Protein AF-A0A1Y4WLN8-F1 (afdb_monomer_lite)

pLDDT: mean 72.56, std 15.83, range [35.69, 93.12]

Structure (mmCIF, N/CA/C/O backbone):
data_AF-A0A1Y4WLN8-F1
#
_entry.id   AF-A0A1Y4WLN8-F1
#
loop_
_atom_site.group_PDB
_atom_site.id
_atom_site.type_symbol
_atom_site.label_atom_id
_atom_site.label_alt_id
_atom_site.label_comp_id
_atom_site.label_asym_id
_atom_site.label_entity_id
_atom_site.label_seq_id
_atom_site.pdbx_PDB_ins_code
_atom_site.Cartn_x
_atom_site.Cartn_y
_atom_site.Cartn_z
_atom_site.occupancy
_atom_site.B_iso_or_equiv
_atom_site.auth_seq_id
_atom_site.auth_comp_id
_atom_site.auth_asym_id
_atom_site.auth_atom_id
_atom_site.pdbx_PDB_model_num
ATOM 1 N N . MET A 1 1 ? -37.883 -14.737 -9.057 1.00 48.75 1 MET A N 1
ATOM 2 C CA . MET A 1 1 ? -37.300 -13.877 -7.999 1.00 48.75 1 MET A CA 1
ATOM 3 C C . MET A 1 1 ? -35.779 -14.010 -8.075 1.00 48.75 1 MET A C 1
ATOM 5 O O . MET A 1 1 ? -35.282 -15.116 -7.939 1.00 48.75 1 MET A O 1
ATOM 9 N N . ARG A 1 2 ? -35.049 -12.950 -8.459 1.00 44.12 2 ARG A N 1
ATOM 10 C CA . ARG A 1 2 ? -33.632 -13.047 -8.872 1.00 44.12 2 ARG A CA 1
ATOM 11 C C . ARG A 1 2 ? -32.712 -13.278 -7.657 1.00 44.12 2 ARG A C 1
ATOM 13 O O . ARG A 1 2 ? -32.625 -12.411 -6.787 1.00 44.12 2 ARG A O 1
ATOM 20 N N . LEU A 1 3 ? -32.007 -14.412 -7.653 1.00 38.19 3 LEU A N 1
ATOM 21 C CA . LEU A 1 3 ? -31.017 -14.880 -6.665 1.00 38.19 3 LEU A CA 1
ATOM 22 C C . LEU A 1 3 ? -30.055 -13.792 -6.108 1.00 38.19 3 LEU A C 1
ATOM 24 O O . LEU A 1 3 ? -29.806 -13.796 -4.903 1.00 38.19 3 LEU A O 1
ATOM 28 N N . PRO A 1 4 ? -29.594 -12.789 -6.891 1.00 46.38 4 PRO A N 1
ATOM 29 C CA . PRO A 1 4 ? -28.713 -11.730 -6.386 1.00 46.38 4 PRO A CA 1
ATOM 30 C C . PRO A 1 4 ? -29.350 -10.823 -5.321 1.00 46.38 4 PRO A C 1
ATOM 32 O O . PRO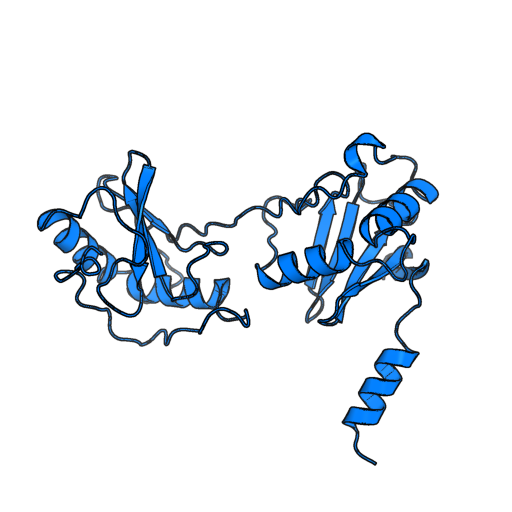 A 1 4 ? -28.674 -10.405 -4.386 1.00 46.38 4 PRO A O 1
ATOM 35 N N . LYS A 1 5 ? -30.663 -10.548 -5.405 1.00 40.97 5 LYS A N 1
ATOM 36 C CA . LYS A 1 5 ? -31.365 -9.710 -4.411 1.00 40.97 5 LYS A CA 1
ATOM 37 C C . LYS A 1 5 ? -31.566 -10.436 -3.077 1.00 40.97 5 LYS A C 1
ATOM 39 O O . LYS A 1 5 ? -31.617 -9.791 -2.034 1.00 40.97 5 LYS A O 1
ATOM 44 N N . LEU A 1 6 ? -31.666 -11.767 -3.109 1.00 35.69 6 LEU A N 1
ATOM 45 C CA . LEU A 1 6 ? -31.777 -12.598 -1.911 1.00 35.69 6 LEU A CA 1
ATOM 46 C C . LEU A 1 6 ? -30.425 -12.696 -1.190 1.00 35.69 6 LEU A C 1
ATOM 48 O O . LEU A 1 6 ? -30.382 -12.539 0.023 1.00 35.69 6 LEU A O 1
ATOM 52 N N . ILE A 1 7 ? -29.324 -12.850 -1.935 1.00 45.62 7 ILE A N 1
ATOM 53 C CA . ILE A 1 7 ? -27.958 -12.860 -1.383 1.00 45.62 7 ILE A CA 1
ATOM 54 C C . ILE A 1 7 ? -27.587 -11.492 -0.794 1.00 45.62 7 ILE A C 1
ATOM 56 O O . ILE A 1 7 ? -27.011 -11.440 0.287 1.00 45.62 7 ILE A O 1
ATOM 60 N N . ALA A 1 8 ? -27.955 -10.383 -1.445 1.00 45.41 8 ALA A N 1
ATOM 61 C CA . ALA A 1 8 ? -27.735 -9.039 -0.903 1.00 45.41 8 ALA A CA 1
ATOM 62 C C . ALA A 1 8 ? -28.509 -8.807 0.411 1.00 45.41 8 ALA A C 1
ATOM 64 O O . ALA A 1 8 ? -27.921 -8.378 1.400 1.00 45.41 8 ALA A O 1
ATOM 65 N N . ARG A 1 9 ? -29.794 -9.192 0.460 1.00 40.25 9 ARG A N 1
ATOM 66 C CA . ARG A 1 9 ? -30.617 -9.113 1.682 1.00 40.25 9 ARG A CA 1
ATOM 67 C C . ARG A 1 9 ? -30.146 -10.051 2.792 1.00 40.25 9 ARG A C 1
ATOM 69 O O . ARG A 1 9 ? -30.252 -9.705 3.963 1.00 40.25 9 ARG A O 1
ATOM 76 N N . LEU A 1 10 ? -29.641 -11.235 2.448 1.00 38.59 10 LEU A N 1
ATOM 77 C CA . LEU A 1 10 ? -29.044 -12.155 3.416 1.00 38.59 10 LEU A CA 1
ATOM 78 C C . LEU A 1 10 ? -27.710 -11.614 3.938 1.00 38.59 10 LEU A C 1
ATOM 80 O O . LEU A 1 10 ? -27.470 -11.712 5.129 1.00 38.59 10 LEU A O 1
ATOM 84 N N . ARG A 1 11 ? -26.887 -10.966 3.104 1.00 42.78 11 ARG A N 1
ATOM 85 C CA . ARG A 1 11 ? -25.669 -10.268 3.553 1.00 42.78 11 ARG A CA 1
ATOM 86 C C . ARG A 1 11 ? -25.977 -9.095 4.483 1.00 42.78 11 ARG A C 1
ATOM 88 O O . ARG A 1 11 ? -25.243 -8.906 5.438 1.00 42.78 11 ARG A O 1
ATOM 95 N N . GLU A 1 12 ? -27.053 -8.348 4.255 1.00 43.91 12 GLU A N 1
ATOM 96 C CA . GLU A 1 12 ? -27.523 -7.322 5.201 1.00 43.91 12 GLU A CA 1
ATOM 97 C C . GLU A 1 12 ? -28.024 -7.923 6.521 1.00 43.91 12 GLU A C 1
ATOM 99 O O . GLU A 1 12 ? -27.698 -7.407 7.583 1.00 43.91 12 GLU A O 1
ATOM 104 N N . LYS A 1 13 ? -28.774 -9.032 6.473 1.00 39.12 13 LYS A N 1
ATOM 105 C CA . LYS A 1 13 ? -29.319 -9.695 7.672 1.00 39.12 13 LYS A CA 1
ATOM 106 C C . LYS A 1 13 ? -28.303 -10.528 8.462 1.00 39.12 13 LYS A C 1
ATOM 108 O O . LYS A 1 13 ? -28.534 -10.782 9.637 1.00 39.12 13 LYS A O 1
ATOM 113 N N . LEU A 1 14 ? -27.227 -10.981 7.820 1.00 40.78 14 LEU A N 1
ATOM 114 C CA . LEU A 1 14 ? -26.177 -11.821 8.411 1.00 40.78 14 LEU A CA 1
ATOM 115 C C . LEU A 1 14 ? -24.902 -11.038 8.743 1.00 40.78 14 LEU A C 1
ATOM 117 O O . LEU A 1 14 ? -23.945 -11.639 9.225 1.00 40.78 14 LEU A O 1
ATOM 121 N N . ARG A 1 15 ? -24.854 -9.721 8.493 1.00 44.34 15 ARG A N 1
ATOM 122 C CA . ARG A 1 15 ? -23.780 -8.874 9.022 1.00 44.34 15 ARG A CA 1
ATOM 123 C C . ARG A 1 15 ? -23.929 -8.850 10.544 1.00 44.34 15 ARG A C 1
ATOM 125 O O . ARG A 1 15 ? -24.946 -8.350 11.024 1.00 44.34 15 ARG A O 1
ATOM 132 N N . PRO A 1 16 ? -22.955 -9.366 11.313 1.00 50.03 16 PRO A N 1
ATOM 133 C CA . PRO A 1 16 ? -22.956 -9.142 12.743 1.00 50.03 16 PRO A CA 1
ATOM 134 C C . PRO A 1 16 ? -22.967 -7.630 12.975 1.00 50.03 16 PRO A C 1
ATOM 136 O O . PRO A 1 16 ? -22.296 -6.873 12.265 1.00 50.03 16 PRO A O 1
ATOM 139 N N . VAL A 1 17 ? -23.782 -7.188 13.927 1.00 55.12 17 VAL A N 1
ATOM 140 C CA . VAL A 1 17 ? -23.836 -5.784 14.336 1.00 55.12 17 VAL A CA 1
ATOM 141 C C . VAL A 1 17 ? -22.471 -5.429 14.922 1.00 55.12 17 VAL A C 1
ATOM 143 O O . VAL A 1 17 ? -21.884 -6.256 15.622 1.00 55.12 17 VAL A O 1
ATOM 146 N N . THR A 1 18 ? -21.941 -4.237 14.655 1.00 60.75 18 THR A N 1
ATOM 147 C CA . THR A 1 18 ? -20.734 -3.764 15.348 1.00 60.75 18 THR A CA 1
ATOM 148 C C . THR A 1 18 ? -20.869 -3.976 16.859 1.00 60.75 18 THR 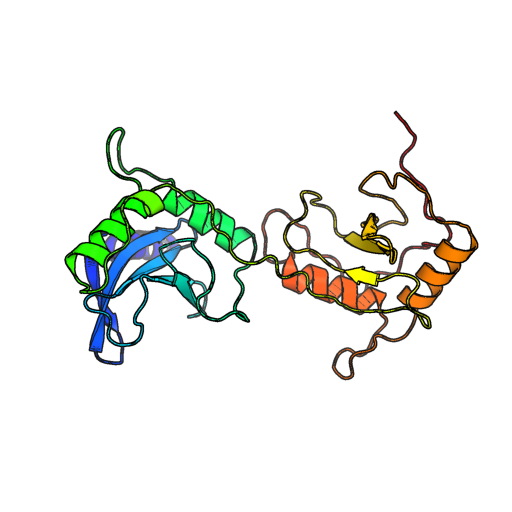A C 1
ATOM 150 O O . THR A 1 18 ? -21.895 -3.634 17.444 1.00 60.75 18 THR A O 1
ATOM 153 N N . GLY A 1 19 ? -19.840 -4.552 17.475 1.00 61.50 19 GLY A N 1
ATOM 154 C CA . GLY A 1 19 ? -19.828 -4.987 18.871 1.00 61.50 19 GLY A CA 1
ATOM 155 C C . GLY A 1 19 ? -20.207 -6.457 19.073 1.00 61.50 19 GLY A C 1
ATOM 156 O O . GLY A 1 19 ? -20.089 -6.963 20.187 1.00 61.50 19 GLY A O 1
ATOM 157 N N . SER A 1 20 ? -20.621 -7.175 18.022 1.00 77.25 20 SER A N 1
ATOM 158 C CA . SER A 1 20 ? -20.868 -8.619 18.105 1.00 77.25 20 SER A CA 1
ATOM 159 C C . SER A 1 20 ? -19.571 -9.370 18.392 1.00 77.25 20 SER A C 1
ATOM 161 O O . SER A 1 20 ? -18.545 -9.121 17.751 1.00 77.25 20 SER A O 1
ATOM 163 N N . ARG A 1 21 ? -19.639 -10.329 19.321 1.00 81.12 21 ARG A N 1
ATOM 164 C CA . ARG A 1 21 ? -18.555 -11.286 19.553 1.00 81.12 21 ARG A CA 1
ATOM 165 C C . ARG A 1 21 ? -18.536 -12.349 18.459 1.00 81.12 21 ARG A C 1
ATOM 167 O O . ARG A 1 21 ? -19.573 -12.908 18.110 1.00 81.12 21 ARG A O 1
ATOM 174 N N . ILE A 1 22 ? -17.345 -12.634 17.953 1.00 82.75 22 ILE A N 1
ATOM 175 C CA . ILE A 1 22 ? -17.040 -13.679 16.980 1.00 82.75 22 ILE A CA 1
ATOM 176 C C . ILE A 1 22 ? -16.015 -14.603 17.628 1.00 82.75 22 ILE A C 1
ATOM 178 O O . ILE A 1 22 ? -14.992 -14.134 18.115 1.00 82.75 22 ILE A O 1
ATOM 182 N N . THR A 1 23 ? -16.269 -15.905 17.632 1.00 79.56 23 THR A N 1
ATOM 183 C CA . THR A 1 23 ? -15.315 -16.893 18.150 1.00 79.56 23 THR A CA 1
ATOM 184 C C . THR A 1 23 ? -14.529 -17.496 16.990 1.00 79.56 23 THR A C 1
ATOM 186 O O . THR A 1 23 ? -15.118 -17.949 16.008 1.00 79.56 23 THR A O 1
ATOM 189 N N . GLY A 1 24 ? -13.203 -17.444 17.087 1.00 72.69 24 GLY A N 1
ATOM 190 C CA . GLY A 1 24 ? -12.269 -18.062 16.158 1.00 72.69 24 GLY A CA 1
ATOM 191 C C . GLY A 1 24 ? -12.175 -19.583 16.329 1.00 72.69 24 GLY A C 1
ATOM 192 O O . GLY A 1 24 ? -12.699 -20.134 17.301 1.00 72.69 24 GLY A O 1
ATOM 193 N N . PRO A 1 25 ? -11.517 -20.280 15.387 1.00 68.38 25 PRO A N 1
ATOM 194 C CA . PRO A 1 25 ? -11.382 -21.743 15.395 1.00 68.38 25 PRO A CA 1
ATOM 195 C C . PRO A 1 25 ? -10.625 -22.299 16.612 1.00 68.38 25 PRO A C 1
ATOM 197 O O . PRO A 1 25 ? -10.850 -23.429 17.031 1.00 68.38 25 PRO A O 1
ATOM 200 N N . ASP A 1 26 ? -9.739 -21.490 17.175 1.00 71.75 26 ASP A N 1
ATOM 201 C CA . ASP A 1 26 ? -8.911 -21.720 18.360 1.00 71.75 26 ASP A CA 1
ATOM 202 C C . ASP A 1 26 ? -9.608 -21.327 19.678 1.00 71.75 26 ASP A C 1
ATOM 204 O O . ASP A 1 26 ? -9.023 -21.410 20.759 1.00 71.75 26 ASP A O 1
ATOM 208 N N . GLY A 1 27 ? -10.869 -20.889 19.610 1.00 77.12 27 GLY A N 1
ATOM 209 C CA . GLY A 1 27 ? -11.609 -20.367 20.756 1.00 77.12 27 GLY A CA 1
ATOM 210 C C . GLY A 1 27 ? -11.258 -18.918 21.115 1.00 77.12 27 GLY A C 1
ATOM 211 O O . GLY A 1 27 ? -11.813 -18.391 22.086 1.00 77.12 27 GLY A O 1
ATOM 212 N N . GLN A 1 28 ? -10.395 -18.250 20.338 1.00 83.75 28 GLN A N 1
ATOM 213 C CA . GLN A 1 28 ? -10.092 -16.832 20.508 1.00 83.75 28 GLN A CA 1
ATOM 214 C C . GLN A 1 28 ? -11.349 -16.000 20.245 1.00 83.75 28 GLN A C 1
ATOM 216 O O . GLN A 1 28 ? -12.080 -16.213 19.278 1.00 83.75 28 GLN A O 1
ATOM 221 N N . SER A 1 29 ? -11.648 -15.055 21.132 1.00 87.56 29 SER A N 1
ATOM 222 C CA . SER A 1 29 ? -12.818 -14.186 20.989 1.00 87.56 29 SER A CA 1
ATOM 223 C C . SER A 1 29 ? -12.414 -12.861 20.356 1.00 87.56 29 SER A C 1
ATOM 225 O O . SER A 1 29 ? -11.478 -12.200 20.799 1.00 87.56 29 SER A O 1
ATOM 227 N N . PHE A 1 30 ? -13.155 -12.464 19.331 1.00 90.12 30 PHE A N 1
ATOM 228 C CA . PHE A 1 30 ? -12.992 -11.223 18.592 1.00 90.12 30 PHE A CA 1
ATOM 229 C C . PHE A 1 30 ? -14.254 -10.376 18.722 1.00 90.12 30 PHE A C 1
ATOM 231 O O . PHE A 1 30 ? -15.367 -10.894 18.791 1.00 90.12 30 PHE A O 1
ATOM 238 N N . LEU A 1 31 ? -14.097 -9.063 18.709 1.00 90.69 31 LEU A N 1
ATOM 239 C CA . LEU A 1 31 ? -15.165 -8.089 18.584 1.00 90.69 31 LEU A CA 1
ATOM 240 C C . LEU A 1 31 ? -15.135 -7.527 17.177 1.00 90.69 31 LEU A C 1
ATOM 242 O O . LEU A 1 31 ? -14.111 -7.021 16.720 1.00 90.69 31 LEU A O 1
ATOM 246 N N . LEU A 1 32 ? -16.270 -7.595 16.493 1.00 91.25 32 LEU A N 1
ATOM 247 C CA . LEU A 1 32 ? -16.416 -6.947 15.203 1.00 91.25 32 LEU A CA 1
ATOM 248 C C . LEU A 1 32 ? -16.571 -5.439 15.389 1.00 91.25 32 LEU A C 1
ATOM 250 O O . LEU A 1 32 ? -17.599 -4.983 15.886 1.00 91.25 32 LEU A O 1
ATOM 254 N N . VAL A 1 33 ? -15.600 -4.664 14.915 1.00 89.69 33 VAL A N 1
ATOM 255 C CA . VAL A 1 33 ? -15.716 -3.202 14.812 1.00 89.69 33 VAL A CA 1
ATOM 256 C C . VAL A 1 33 ? -16.636 -2.844 13.649 1.00 89.69 33 VAL A C 1
ATOM 258 O O . VAL A 1 33 ? -17.491 -1.970 13.752 1.00 89.69 33 VAL A O 1
ATOM 261 N N . GLY A 1 34 ? -16.533 -3.559 12.533 1.00 90.38 34 GLY A N 1
ATOM 262 C CA . GLY A 1 34 ? -17.466 -3.376 11.435 1.00 90.38 34 GLY A CA 1
ATOM 263 C C . GLY A 1 34 ? -16.998 -3.992 10.134 1.00 90.38 34 GLY A C 1
ATOM 264 O O . GLY A 1 34 ? -16.039 -4.763 10.083 1.00 90.38 34 GLY A O 1
ATOM 265 N N . TRP A 1 35 ? -17.726 -3.630 9.085 1.00 89.62 35 TRP A N 1
ATOM 266 C CA . TRP A 1 35 ? -17.457 -4.059 7.726 1.00 89.62 35 TRP A CA 1
ATOM 267 C C . TRP A 1 35 ? -17.104 -2.858 6.876 1.00 89.62 35 TRP A C 1
ATOM 269 O O . TRP A 1 35 ? -17.807 -1.849 6.896 1.00 89.62 35 TRP A O 1
ATOM 279 N N . THR A 1 36 ? -16.059 -3.006 6.086 1.00 88.12 36 THR A N 1
ATOM 280 C CA . THR A 1 36 ? -15.720 -2.055 5.042 1.00 88.12 36 THR A CA 1
ATOM 281 C C . THR A 1 36 ? -16.693 -2.197 3.863 1.00 88.12 36 THR A C 1
ATOM 283 O O . THR A 1 36 ? -17.361 -3.226 3.692 1.00 88.12 36 THR A O 1
ATOM 286 N N . ASP A 1 37 ? -16.776 -1.186 2.997 1.00 80.75 37 ASP A N 1
ATOM 287 C CA . ASP A 1 37 ? -17.724 -1.216 1.874 1.00 80.75 37 ASP A CA 1
ATOM 288 C C . ASP A 1 37 ? -17.432 -2.330 0.856 1.00 80.75 37 ASP A C 1
ATOM 290 O O . ASP A 1 37 ? -18.364 -2.814 0.211 1.00 80.75 37 ASP A O 1
ATOM 294 N N . ARG A 1 38 ? -16.174 -2.784 0.720 1.00 80.62 38 ARG A N 1
ATOM 295 C CA . ARG A 1 38 ? -15.829 -3.935 -0.139 1.00 80.62 38 ARG A CA 1
ATOM 296 C C . ARG A 1 38 ? -15.914 -5.268 0.613 1.00 80.62 38 ARG A C 1
ATOM 298 O O . ARG A 1 38 ? -15.459 -6.292 0.103 1.00 80.62 38 ARG A O 1
ATOM 305 N N . GLY A 1 39 ? -16.536 -5.273 1.794 1.00 83.19 39 GLY A N 1
ATOM 306 C CA . GLY A 1 39 ? -16.890 -6.473 2.546 1.00 83.19 39 GLY A CA 1
ATOM 307 C C . GLY A 1 39 ? -15.753 -7.092 3.354 1.00 83.19 39 GLY A C 1
ATOM 308 O O . GLY A 1 39 ? -15.865 -8.260 3.719 1.00 83.19 39 GLY A O 1
ATOM 309 N N . GLY A 1 40 ? -14.681 -6.349 3.626 1.00 89.06 40 GLY A N 1
ATOM 310 C CA . GLY A 1 40 ? -13.674 -6.748 4.603 1.00 89.06 40 GLY A CA 1
ATOM 311 C C . GLY A 1 40 ? -14.176 -6.545 6.036 1.00 89.06 40 GLY A C 1
ATOM 312 O O . GLY A 1 40 ? -15.011 -5.679 6.293 1.00 89.06 40 GLY A O 1
ATOM 313 N N . GLN A 1 41 ? -13.699 -7.367 6.965 1.00 92.12 41 GLN A N 1
ATOM 314 C CA . GLN A 1 41 ? -14.055 -7.310 8.383 1.00 92.12 41 GLN A CA 1
ATOM 315 C C . GLN A 1 41 ? -12.916 -6.682 9.175 1.00 92.12 41 GLN A C 1
ATOM 317 O O . GLN A 1 41 ? -11.768 -7.090 9.011 1.00 92.12 41 GLN A O 1
ATOM 322 N N . VAL A 1 42 ? -13.247 -5.757 10.071 1.00 91.88 42 VAL A N 1
ATOM 323 C CA . VAL A 1 42 ? -12.304 -5.193 11.043 1.00 91.88 42 VAL A CA 1
ATOM 324 C C . VAL A 1 42 ? -12.640 -5.731 12.427 1.00 91.88 42 VAL A C 1
ATOM 326 O O . VAL A 1 42 ? -13.764 -5.554 12.909 1.00 91.88 42 VAL A O 1
ATOM 329 N N . LEU A 1 43 ? -11.680 -6.409 13.051 1.00 93.12 43 LEU A N 1
ATOM 330 C CA . LEU A 1 43 ? -11.865 -7.188 14.274 1.00 93.12 43 LEU A CA 1
ATOM 331 C C . LEU A 1 43 ? -10.833 -6.812 15.338 1.00 93.12 43 LEU A C 1
ATOM 333 O O . LEU A 1 43 ? -9.681 -6.558 15.013 1.00 93.12 43 LEU A O 1
ATOM 337 N N . VAL A 1 44 ? -11.219 -6.855 16.609 1.00 91.75 44 VAL A N 1
ATOM 338 C CA . VAL A 1 44 ? -10.330 -6.606 17.758 1.00 91.75 44 VAL A CA 1
ATOM 339 C C . VAL A 1 44 ? -10.413 -7.784 18.729 1.00 91.75 44 VAL A C 1
ATOM 341 O O . VAL A 1 44 ? -11.503 -8.282 18.986 1.00 91.75 44 VAL A O 1
ATOM 344 N N . CYS A 1 45 ? -9.292 -8.252 19.276 1.00 89.81 45 CYS A N 1
ATOM 345 C CA . CYS A 1 45 ? -9.277 -9.353 20.249 1.00 89.81 45 CYS A CA 1
ATOM 346 C C . CYS A 1 45 ? -9.928 -8.984 21.595 1.00 89.81 45 CYS A C 1
ATOM 348 O O . CYS A 1 45 ? -9.787 -7.859 22.073 1.00 89.81 45 CYS A O 1
ATOM 350 N N . ALA A 1 46 ? -10.596 -9.952 22.236 1.00 84.81 46 ALA A N 1
ATOM 351 C CA . ALA A 1 46 ? -11.267 -9.763 23.523 1.00 84.81 46 ALA A CA 1
ATOM 352 C C . ALA A 1 46 ? -11.433 -11.067 24.346 1.00 84.81 46 ALA A C 1
ATOM 354 O O . ALA A 1 46 ? -12.463 -11.738 24.207 1.00 84.81 46 ALA A O 1
ATOM 355 N N . PRO A 1 47 ? -10.512 -11.406 25.276 1.00 86.38 47 PRO A N 1
ATOM 356 C CA . PRO A 1 47 ? -9.177 -10.830 25.490 1.00 86.38 47 PRO A CA 1
ATOM 357 C C . PRO A 1 47 ? -8.155 -11.413 24.504 1.00 86.38 47 PRO A C 1
ATOM 359 O O . PRO A 1 47 ? -8.307 -12.552 24.072 1.00 86.38 47 PRO A O 1
ATOM 362 N N . CYS A 1 48 ? -7.107 -10.671 24.161 1.00 86.75 48 CYS A N 1
ATOM 363 C CA . CYS A 1 48 ? -5.990 -11.184 23.376 1.00 86.75 48 CYS A CA 1
ATOM 364 C C . CYS A 1 48 ? -5.111 -12.130 24.201 1.00 86.75 48 CYS A C 1
ATOM 366 O O . CYS A 1 48 ? -4.845 -11.874 25.377 1.00 86.75 48 CYS A O 1
ATOM 368 N N . ARG A 1 49 ? -4.660 -13.214 23.564 1.00 85.19 49 ARG A N 1
ATOM 369 C CA . ARG A 1 49 ? -3.734 -14.198 24.140 1.00 85.19 49 ARG A CA 1
ATOM 370 C C . ARG A 1 49 ? -2.401 -14.282 23.404 1.00 85.19 49 ARG A C 1
ATOM 372 O O . ARG A 1 49 ? -1.446 -14.802 23.968 1.00 85.19 49 ARG A O 1
ATOM 379 N N . ASP A 1 50 ? -2.354 -13.765 22.182 1.00 79.69 50 ASP A N 1
ATOM 380 C CA . ASP A 1 50 ? -1.260 -14.018 21.246 1.00 79.69 50 ASP A CA 1
ATOM 381 C C . ASP A 1 50 ? -0.227 -12.890 21.231 1.00 79.69 50 ASP A C 1
ATOM 383 O O . ASP A 1 50 ? 0.948 -13.130 20.968 1.00 79.69 50 ASP A O 1
ATOM 387 N N . PHE A 1 51 ? -0.648 -11.662 21.546 1.00 78.19 51 PHE A N 1
ATOM 388 C CA . PHE A 1 51 ? 0.197 -10.479 21.425 1.00 78.19 51 PHE A CA 1
ATOM 389 C C . PHE A 1 51 ? 0.150 -9.615 22.683 1.00 78.19 51 PHE A C 1
ATOM 391 O O . PHE A 1 51 ? -0.902 -9.401 23.285 1.00 78.19 51 PHE A O 1
ATOM 398 N N . ASP A 1 52 ? 1.304 -9.055 23.035 1.00 79.88 52 ASP A N 1
ATOM 399 C CA . ASP A 1 52 ? 1.499 -8.116 24.142 1.00 79.88 52 ASP A CA 1
ATOM 400 C C . ASP A 1 52 ? 1.252 -6.648 23.743 1.00 79.88 52 ASP A C 1
ATOM 402 O O . ASP A 1 52 ? 1.403 -5.738 24.561 1.00 79.88 52 ASP A O 1
ATOM 406 N N . LYS A 1 53 ? 0.836 -6.404 22.494 1.00 83.88 53 LYS A N 1
ATOM 407 C CA . LYS A 1 53 ? 0.655 -5.067 21.911 1.00 83.88 53 LYS A CA 1
ATOM 408 C C . LYS A 1 53 ? -0.762 -4.850 21.391 1.00 83.88 53 LYS A C 1
ATOM 410 O O . LYS A 1 53 ? -1.344 -5.794 20.854 1.00 83.88 53 LYS A O 1
ATOM 415 N N . PRO A 1 54 ? -1.311 -3.625 21.473 1.00 87.19 54 PRO A N 1
ATOM 416 C CA . PRO A 1 54 ? -2.611 -3.309 20.895 1.00 87.19 54 PRO A CA 1
ATOM 417 C C . PRO A 1 54 ? -2.671 -3.495 19.381 1.00 87.19 54 PRO A C 1
ATOM 419 O O . PRO A 1 54 ? -1.860 -2.931 18.650 1.00 87.19 54 PRO A O 1
ATOM 422 N N . HIS A 1 55 ? -3.656 -4.254 18.900 1.00 89.00 55 HIS A N 1
ATOM 423 C CA . HIS A 1 55 ? -3.813 -4.564 17.478 1.00 89.00 55 HIS A CA 1
ATOM 424 C C . HIS A 1 55 ? -5.262 -4.842 17.075 1.00 89.00 55 HIS A C 1
ATOM 426 O O . HIS A 1 55 ? -6.150 -5.063 17.903 1.00 89.00 55 HIS A O 1
ATOM 432 N N . PHE A 1 56 ? -5.480 -4.856 15.767 1.00 90.31 56 PHE A N 1
ATOM 433 C CA . PHE A 1 56 ? -6.714 -5.272 15.128 1.00 90.31 56 PHE A CA 1
ATOM 434 C C . PHE A 1 56 ? -6.405 -6.125 13.895 1.00 90.31 56 PHE A C 1
ATOM 436 O O . PHE A 1 56 ? -5.335 -6.032 13.297 1.00 90.31 56 PHE A O 1
ATOM 443 N N . PHE A 1 57 ? -7.369 -6.943 13.495 1.00 90.81 57 PHE A N 1
ATOM 444 C CA . PHE A 1 57 ? -7.283 -7.768 12.300 1.00 90.81 57 PHE A CA 1
ATOM 445 C C . PHE A 1 57 ? -8.154 -7.189 11.201 1.00 90.81 57 PHE A C 1
ATOM 447 O O . PHE A 1 57 ? -9.298 -6.788 11.442 1.00 90.81 57 PHE A O 1
ATOM 454 N N . PHE A 1 58 ? -7.633 -7.217 9.980 1.00 91.19 58 PHE A N 1
ATOM 455 C CA . PHE A 1 58 ? -8.406 -6.967 8.777 1.00 91.19 58 PHE A CA 1
ATOM 456 C C . PHE A 1 58 ? -8.514 -8.250 7.954 1.00 91.19 58 PHE A C 1
ATOM 458 O O . PHE A 1 58 ? -7.534 -8.705 7.366 1.00 91.19 58 PHE A O 1
ATOM 465 N N . ARG A 1 59 ? -9.718 -8.830 7.896 1.00 88.81 59 ARG A N 1
ATOM 466 C CA . ARG A 1 59 ? -10.019 -10.007 7.064 1.00 88.81 59 ARG A CA 1
ATOM 467 C C . ARG A 1 59 ? -10.643 -9.575 5.749 1.00 88.81 59 ARG A C 1
ATOM 469 O O . ARG A 1 59 ? -11.662 -8.885 5.750 1.00 88.81 59 ARG A O 1
ATOM 476 N N . TYR A 1 60 ? -10.090 -10.010 4.625 1.00 84.69 60 TYR A N 1
ATOM 477 C CA . TYR A 1 60 ? -10.551 -9.611 3.297 1.00 84.69 60 TYR A CA 1
ATOM 478 C C . TYR A 1 60 ? -10.353 -10.713 2.250 1.00 84.69 60 TYR A C 1
ATOM 480 O O . TYR A 1 60 ? -9.534 -11.621 2.380 1.00 84.69 60 TYR A O 1
ATOM 488 N N . GLY A 1 61 ? -11.122 -10.635 1.162 1.00 74.19 61 GLY A N 1
ATOM 489 C CA . GLY A 1 61 ? -11.000 -11.573 0.044 1.00 74.19 61 GLY A CA 1
ATOM 490 C C . GLY A 1 61 ? -11.236 -13.039 0.441 1.00 74.19 61 GLY A C 1
ATOM 491 O O . GLY A 1 61 ? -12.074 -13.342 1.287 1.00 74.19 61 GLY A O 1
ATOM 492 N N . ARG A 1 62 ? -10.515 -13.965 -0.207 1.00 73.12 62 ARG A N 1
ATOM 493 C CA . ARG A 1 62 ? -10.625 -15.424 -0.007 1.00 73.12 62 ARG A CA 1
ATOM 494 C C . ARG A 1 62 ? -9.918 -15.887 1.279 1.00 73.12 62 ARG A C 1
ATOM 496 O O . ARG A 1 62 ? -9.018 -16.713 1.214 1.00 73.12 62 ARG A O 1
ATOM 503 N N . GLY A 1 63 ? -10.305 -15.329 2.425 1.00 68.44 63 GLY A N 1
ATOM 504 C CA . GLY A 1 63 ? -9.737 -15.697 3.726 1.00 68.44 63 GLY A CA 1
ATOM 505 C C . GLY A 1 63 ? -8.343 -15.128 3.991 1.00 68.44 63 GLY A C 1
ATOM 506 O O . GLY A 1 63 ? -7.609 -15.709 4.781 1.00 68.44 63 GLY A O 1
ATOM 507 N N . ARG A 1 64 ? -7.968 -14.017 3.340 1.00 78.12 64 ARG A N 1
ATOM 508 C CA . ARG A 1 64 ? -6.754 -13.283 3.716 1.00 78.12 64 ARG A CA 1
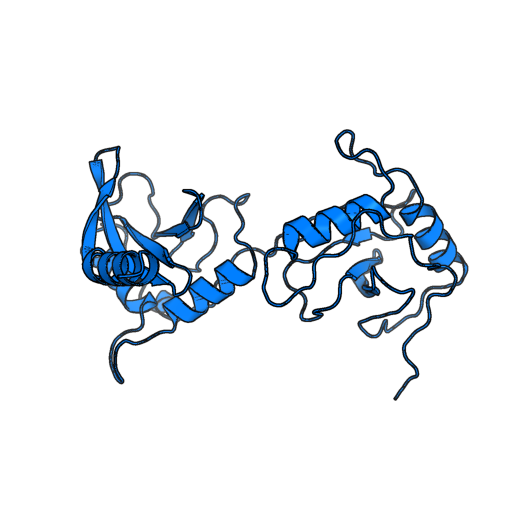ATOM 509 C C . ARG A 1 64 ? -7.026 -12.519 5.004 1.00 78.12 64 ARG A C 1
ATOM 511 O O . ARG A 1 64 ? -8.113 -11.969 5.185 1.00 78.12 64 ARG A O 1
ATOM 518 N N . GLU A 1 65 ? -6.033 -12.477 5.869 1.00 85.88 65 GLU A N 1
ATOM 519 C CA . GLU A 1 65 ? -6.050 -11.740 7.122 1.00 85.88 65 GLU A CA 1
ATOM 520 C C . GLU A 1 65 ? -4.699 -11.056 7.277 1.00 85.88 65 GLU A C 1
ATOM 522 O O . GLU A 1 65 ? -3.679 -11.608 6.876 1.00 85.88 65 GLU A O 1
ATOM 527 N N . ILE A 1 66 ? -4.708 -9.852 7.832 1.00 85.12 66 ILE A N 1
ATOM 528 C CA . ILE A 1 66 ? -3.502 -9.169 8.284 1.00 85.12 66 ILE A CA 1
ATOM 529 C C . ILE A 1 66 ? -3.764 -8.602 9.676 1.00 85.12 66 ILE A C 1
ATOM 531 O O . ILE A 1 66 ? -4.867 -8.122 9.963 1.00 85.12 66 ILE A O 1
ATOM 535 N N . CYS A 1 67 ? -2.751 -8.673 10.532 1.00 87.50 67 CYS A N 1
ATOM 536 C CA . CYS A 1 67 ? -2.761 -8.085 11.862 1.00 87.50 67 CYS A CA 1
ATOM 537 C C . CYS A 1 67 ? -2.025 -6.741 11.825 1.00 87.50 67 CYS A C 1
ATOM 539 O O . CYS A 1 67 ? -0.889 -6.669 11.353 1.00 87.50 67 CYS A O 1
ATOM 541 N N . LEU A 1 68 ? -2.669 -5.677 12.302 1.00 85.50 68 LEU A N 1
ATOM 542 C CA . LEU A 1 68 ? -2.104 -4.331 12.348 1.00 85.50 68 LEU A CA 1
ATOM 543 C C . LEU A 1 68 ? -2.124 -3.789 13.771 1.00 85.50 68 LEU A C 1
ATOM 545 O O . LEU A 1 68 ? -3.075 -4.026 14.514 1.00 85.50 68 LEU A O 1
ATOM 549 N N . LEU A 1 69 ? -1.122 -2.997 14.135 1.00 82.94 69 LEU A N 1
ATOM 550 C CA . LEU A 1 69 ? -1.085 -2.329 15.432 1.00 82.94 69 LEU A CA 1
ATOM 551 C C . LEU A 1 69 ? -2.134 -1.216 15.514 1.00 82.94 69 LEU A C 1
ATOM 553 O O . LEU A 1 69 ? -2.323 -0.447 14.579 1.00 82.94 69 LEU A O 1
ATOM 557 N N . LEU A 1 70 ? -2.805 -1.088 16.657 1.00 80.31 70 LEU A N 1
ATOM 558 C CA . LEU A 1 70 ? -3.763 -0.001 16.899 1.00 80.31 70 LEU A CA 1
ATOM 559 C C . LEU A 1 70 ? -3.079 1.346 17.153 1.00 80.31 70 LEU A C 1
ATOM 561 O O . LEU A 1 70 ? -3.740 2.371 17.125 1.00 80.31 70 LEU A O 1
ATOM 565 N N . GLU A 1 71 ? -1.781 1.358 17.434 1.00 74.56 71 GLU A N 1
ATOM 566 C CA . GLU A 1 71 ? -1.047 2.580 17.779 1.00 74.56 71 GLU A CA 1
ATOM 567 C C . GLU A 1 71 ? -0.731 3.447 16.553 1.00 74.56 71 GLU A C 1
ATOM 569 O O . GLU A 1 71 ? -0.763 4.673 16.629 1.00 74.56 71 GLU A O 1
ATOM 574 N N . ASP A 1 72 ? -0.430 2.810 15.423 1.00 68.25 72 ASP A N 1
ATOM 575 C CA . ASP A 1 72 ? 0.057 3.464 14.203 1.00 68.25 72 ASP A CA 1
ATOM 576 C C . ASP A 1 72 ? -0.445 2.792 12.908 1.00 68.25 72 ASP A C 1
ATOM 578 O O . ASP A 1 72 ? -0.075 3.207 11.807 1.00 68.25 72 ASP A O 1
ATOM 582 N N . ALA A 1 73 ? -1.296 1.765 13.029 1.00 68.12 73 ALA A N 1
ATOM 583 C CA . ALA A 1 73 ? -1.834 0.978 11.923 1.00 68.12 73 ALA A CA 1
ATOM 584 C C . ALA A 1 73 ? -0.758 0.425 10.976 1.00 68.12 73 ALA A C 1
ATOM 586 O O . ALA A 1 73 ? -0.995 0.290 9.775 1.00 68.12 73 ALA A O 1
ATOM 587 N N . ARG A 1 74 ? 0.409 0.050 11.515 1.00 72.56 74 ARG A N 1
ATOM 588 C CA . ARG A 1 74 ? 1.416 -0.717 10.769 1.00 72.56 74 ARG A CA 1
ATOM 589 C C . ARG A 1 74 ? 1.166 -2.224 10.864 1.00 72.56 74 ARG A C 1
ATOM 591 O O . ARG A 1 74 ? 0.613 -2.673 11.874 1.00 72.56 74 ARG A O 1
ATOM 598 N N . PRO A 1 75 ? 1.586 -3.020 9.864 1.00 75.19 75 PRO A N 1
ATOM 599 C CA . PRO A 1 75 ? 1.560 -4.473 9.963 1.00 75.19 75 PRO A CA 1
ATOM 600 C C . PRO A 1 75 ? 2.363 -4.934 11.177 1.00 75.19 75 PRO A C 1
ATOM 602 O O . PRO A 1 75 ? 3.431 -4.392 11.471 1.00 75.19 75 PRO A O 1
ATOM 605 N N . MET A 1 76 ? 1.847 -5.931 11.887 1.00 76.19 76 MET A N 1
ATOM 606 C CA . MET A 1 76 ? 2.570 -6.528 13.004 1.00 76.19 76 MET A CA 1
ATOM 607 C C . MET A 1 76 ? 3.758 -7.365 12.520 1.00 76.19 76 MET A C 1
ATOM 609 O O . MET A 1 76 ? 4.833 -7.302 13.114 1.00 76.19 76 MET A O 1
ATOM 613 N N . GLU A 1 77 ? 3.571 -8.081 11.410 1.00 71.94 77 GLU A N 1
ATOM 614 C CA . GLU A 1 77 ? 4.629 -8.789 10.699 1.00 71.94 77 GLU A CA 1
ATOM 615 C C . GLU A 1 77 ? 5.236 -7.868 9.627 1.00 71.94 77 GLU A C 1
ATOM 617 O O . GLU A 1 77 ? 4.518 -7.412 8.734 1.00 71.94 77 GLU A O 1
ATOM 622 N N . PRO A 1 78 ? 6.552 -7.586 9.661 1.00 58.72 78 PRO A N 1
ATOM 623 C CA . PRO A 1 78 ? 7.182 -6.580 8.800 1.00 58.72 78 PRO A CA 1
ATOM 624 C C . PRO A 1 78 ? 7.205 -6.949 7.309 1.00 58.72 78 PRO A C 1
ATOM 626 O O . PRO A 1 78 ? 7.533 -6.106 6.477 1.00 58.72 78 PRO A O 1
ATOM 629 N N . HIS A 1 79 ? 6.886 -8.199 6.966 1.00 58.41 79 HIS A N 1
ATOM 630 C CA . HIS A 1 79 ? 6.850 -8.692 5.589 1.00 58.41 79 HIS A CA 1
ATOM 631 C C . HIS A 1 79 ? 5.439 -8.709 4.984 1.00 58.41 79 HIS A C 1
ATOM 633 O O . HIS A 1 79 ? 5.304 -8.887 3.772 1.00 58.41 79 HIS A O 1
ATOM 639 N N . ASP A 1 80 ? 4.402 -8.497 5.796 1.00 63.78 80 ASP A N 1
ATOM 640 C CA . ASP A 1 80 ? 3.025 -8.444 5.320 1.00 63.78 80 ASP A CA 1
ATOM 641 C C . ASP A 1 80 ? 2.693 -7.050 4.788 1.00 63.78 80 ASP A C 1
ATOM 643 O O . ASP A 1 80 ? 3.020 -6.031 5.397 1.00 63.78 80 ASP A O 1
ATOM 647 N N . ASN A 1 81 ? 2.000 -6.997 3.648 1.00 64.81 81 ASN A N 1
ATOM 648 C CA . ASN A 1 81 ? 1.545 -5.742 3.063 1.00 64.81 81 ASN A CA 1
ATOM 649 C C . ASN A 1 81 ? 0.082 -5.814 2.605 1.00 64.81 81 ASN A C 1
ATOM 651 O O . ASN A 1 81 ? -0.430 -6.861 2.200 1.00 64.81 81 ASN A O 1
ATOM 655 N N . LEU A 1 82 ? -0.583 -4.660 2.629 1.00 69.56 82 LEU A N 1
ATOM 656 C CA . LEU A 1 82 ? -1.916 -4.454 2.083 1.00 69.56 82 LEU A CA 1
ATOM 657 C C . LEU A 1 82 ? -1.837 -3.686 0.754 1.00 69.56 82 LEU A C 1
ATOM 659 O O . LEU A 1 82 ? -1.227 -2.620 0.710 1.00 69.56 82 LEU A O 1
ATOM 663 N N . PRO A 1 83 ? -2.514 -4.143 -0.317 1.00 66.62 83 PRO A N 1
ATOM 664 C CA . PRO A 1 83 ? -2.650 -3.364 -1.553 1.00 66.62 83 PRO A CA 1
ATOM 665 C C . PRO A 1 83 ? -3.246 -1.973 -1.294 1.00 66.62 83 PRO A C 1
ATOM 667 O O . PRO A 1 83 ? -4.057 -1.830 -0.372 1.00 66.62 83 PRO A O 1
ATOM 670 N N . LEU A 1 84 ? -2.896 -0.967 -2.106 1.00 64.00 84 LEU A N 1
ATOM 671 C CA . LEU A 1 84 ? -3.295 0.434 -1.899 1.00 64.00 84 LEU A CA 1
ATOM 672 C C . LEU A 1 84 ? -4.809 0.580 -1.703 1.00 64.00 84 LEU A C 1
ATOM 674 O O . LEU A 1 84 ? -5.251 1.176 -0.716 1.00 64.00 84 LEU A O 1
ATOM 678 N N . SER A 1 85 ? -5.627 -0.059 -2.541 1.00 69.88 85 SER A N 1
ATOM 679 C CA . SER A 1 85 ? -7.079 0.017 -2.380 1.00 69.88 85 SER A CA 1
ATOM 680 C C . SER A 1 85 ? -7.601 -0.545 -1.066 1.00 69.88 85 SER A C 1
ATOM 682 O O . SER A 1 85 ? -8.662 -0.116 -0.609 1.00 69.88 85 SER A O 1
ATOM 684 N N . ARG A 1 86 ? -6.887 -1.486 -0.441 1.00 77.44 86 ARG A N 1
ATOM 685 C CA . ARG A 1 86 ? -7.234 -2.003 0.886 1.00 77.44 86 ARG A CA 1
ATOM 686 C C . ARG A 1 86 ? -6.852 -1.029 1.990 1.00 77.44 86 ARG A C 1
ATOM 688 O O . ARG A 1 86 ? -7.597 -0.913 2.960 1.00 77.44 86 ARG A O 1
ATOM 695 N N . ARG A 1 87 ? -5.767 -0.273 1.820 1.00 75.62 87 ARG A N 1
ATOM 696 C CA . ARG A 1 87 ? -5.398 0.815 2.741 1.00 75.62 87 ARG A CA 1
ATOM 697 C C . ARG A 1 87 ? -6.418 1.940 2.686 1.00 75.62 87 ARG A C 1
ATOM 699 O O . ARG A 1 87 ? -6.932 2.330 3.724 1.00 75.62 87 ARG A O 1
ATOM 706 N N . TRP A 1 88 ? -6.794 2.379 1.483 1.00 74.19 88 TRP A N 1
ATOM 707 C CA . TRP A 1 88 ? -7.822 3.408 1.279 1.00 74.19 88 TRP A CA 1
ATOM 708 C C . TRP A 1 88 ? -9.181 2.962 1.814 1.00 74.19 88 TRP A C 1
ATOM 710 O O . TRP A 1 88 ? -9.946 3.743 2.379 1.00 74.19 88 TRP A O 1
ATOM 720 N N . GLU A 1 89 ? -9.496 1.681 1.640 1.00 81.94 89 GLU A N 1
ATOM 721 C CA . GLU A 1 89 ? -10.689 1.077 2.207 1.00 81.94 89 GLU A CA 1
ATOM 722 C C . GLU A 1 89 ? -10.686 1.125 3.742 1.00 81.94 89 GLU A C 1
ATOM 724 O O . GLU A 1 89 ? -11.690 1.549 4.320 1.00 81.94 89 GLU A O 1
ATOM 729 N N . LEU A 1 90 ? -9.582 0.733 4.386 1.00 83.44 90 LEU A N 1
ATOM 730 C CA . LEU A 1 90 ? -9.423 0.811 5.838 1.00 83.44 90 LEU A CA 1
ATOM 731 C C . LEU A 1 90 ? -9.442 2.254 6.336 1.00 83.44 90 LEU A C 1
ATOM 733 O O . LEU A 1 90 ? -10.142 2.550 7.298 1.00 83.44 90 LEU A O 1
ATOM 737 N N . GLU A 1 91 ? -8.739 3.165 5.669 1.00 78.69 91 GLU A N 1
ATOM 738 C CA . GLU A 1 91 ? -8.706 4.579 6.028 1.00 78.69 91 GLU A CA 1
ATOM 739 C C . GLU A 1 91 ? -10.111 5.183 5.989 1.00 78.69 91 GLU A C 1
ATOM 741 O O . GLU A 1 91 ? -10.568 5.798 6.956 1.00 78.69 91 GLU A O 1
ATOM 746 N N . ARG A 1 92 ? -10.840 4.963 4.891 1.00 81.81 92 ARG A N 1
ATOM 747 C CA . ARG A 1 92 ? -12.212 5.447 4.762 1.00 81.81 92 ARG A CA 1
ATOM 748 C C . ARG A 1 92 ? -13.111 4.829 5.825 1.00 81.81 92 ARG A C 1
ATOM 750 O O . ARG A 1 92 ? -13.883 5.558 6.439 1.00 81.81 92 ARG A O 1
ATOM 757 N N . PHE A 1 93 ? -12.994 3.523 6.070 1.00 88.12 93 PHE A N 1
ATOM 758 C CA . PHE A 1 93 ? -13.735 2.850 7.134 1.00 88.12 93 PHE A CA 1
ATOM 759 C C . PHE A 1 93 ? -13.443 3.469 8.503 1.00 88.12 93 PHE A C 1
ATOM 761 O O . PHE A 1 93 ? -14.372 3.780 9.239 1.00 88.12 93 PHE A O 1
ATOM 768 N N . PHE A 1 94 ? -12.179 3.697 8.845 1.00 86.12 94 PHE A N 1
ATOM 769 C CA . PHE A 1 94 ? -11.798 4.206 10.156 1.00 86.12 94 PHE A CA 1
ATOM 770 C C . PHE A 1 94 ? -12.168 5.669 10.374 1.00 86.12 94 PHE A C 1
ATOM 772 O O . PHE A 1 94 ? -12.491 6.031 11.500 1.00 86.12 94 PHE A O 1
ATOM 779 N N . ARG A 1 95 ? -12.213 6.486 9.315 1.00 82.81 95 ARG A N 1
ATOM 780 C CA . ARG A 1 95 ? -12.702 7.875 9.366 1.00 82.81 95 ARG A CA 1
ATOM 781 C C . ARG A 1 95 ? -14.225 7.985 9.476 1.00 82.81 95 ARG A C 1
ATOM 783 O O . ARG A 1 95 ? -14.728 9.037 9.873 1.00 82.81 95 ARG A O 1
ATOM 790 N N . GLN A 1 96 ? -14.970 6.948 9.090 1.00 84.19 96 GLN A N 1
ATOM 791 C CA . GLN A 1 96 ? -16.430 6.991 9.100 1.00 84.19 96 GLN A CA 1
ATOM 792 C C . GLN A 1 96 ? -16.978 7.136 10.522 1.00 84.19 96 GLN A C 1
ATOM 794 O O . GLN A 1 96 ? -16.545 6.464 11.459 1.00 84.19 96 GLN A O 1
ATOM 799 N N . ARG A 1 97 ? -17.991 7.998 10.636 1.00 85.06 97 ARG A N 1
ATOM 800 C CA . ARG A 1 97 ? -18.885 8.124 11.790 1.00 85.06 97 ARG A CA 1
ATOM 801 C C . ARG A 1 97 ? -20.256 7.600 11.385 1.00 85.06 97 ARG A C 1
ATOM 803 O O . ARG A 1 97 ? -20.633 7.712 10.218 1.00 85.06 97 ARG A O 1
ATOM 810 N N . ARG A 1 98 ? -21.011 7.050 12.337 1.00 80.12 98 ARG A N 1
ATOM 811 C CA . ARG A 1 98 ? -22.392 6.614 12.070 1.00 80.12 98 ARG A CA 1
ATOM 812 C C 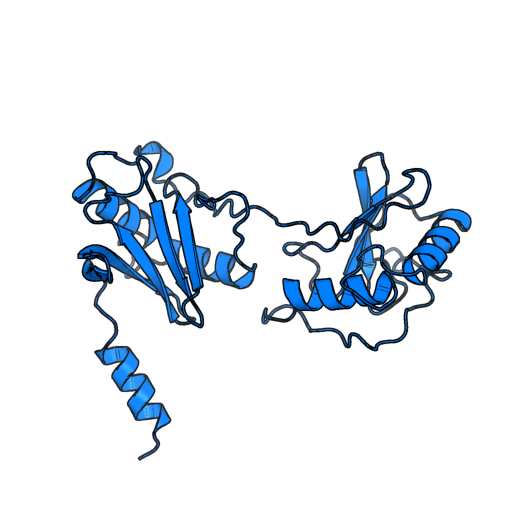. ARG A 1 98 ? -23.351 7.796 12.002 1.00 80.12 98 ARG A C 1
ATOM 814 O O . ARG A 1 98 ? -24.165 7.856 11.086 1.00 80.12 98 ARG A O 1
ATOM 821 N N . ALA A 1 99 ? -23.213 8.741 12.926 1.00 80.75 99 ALA A N 1
ATOM 822 C CA . ALA A 1 99 ? -23.937 10.003 12.938 1.00 80.75 99 ALA A CA 1
ATOM 823 C C . ALA A 1 99 ? -23.007 11.178 13.303 1.00 80.75 99 ALA A C 1
ATOM 825 O O . ALA A 1 99 ? -21.915 10.969 13.844 1.00 80.75 99 ALA A O 1
ATOM 826 N N . PRO A 1 100 ? -23.410 12.431 13.018 1.00 85.06 100 PRO A N 1
ATOM 827 C CA . PRO A 1 100 ? -22.712 13.603 13.533 1.00 85.06 100 PRO A CA 1
ATOM 828 C C . PRO A 1 100 ? -22.604 13.544 15.064 1.00 85.06 100 PRO A C 1
ATOM 830 O O . PRO A 1 100 ? -23.614 13.426 15.750 1.00 85.06 100 PRO A O 1
ATOM 833 N N . GLY A 1 101 ? -21.378 13.622 15.588 1.00 84.75 101 GLY A N 1
ATOM 834 C CA . GLY A 1 101 ? -21.090 13.526 17.025 1.00 84.75 101 GLY A CA 1
ATOM 835 C C . GLY A 1 101 ? -20.684 12.132 17.518 1.00 84.75 101 GLY A C 1
ATOM 836 O O . GLY A 1 101 ? -20.056 12.043 18.568 1.00 84.75 101 GLY A O 1
ATOM 837 N N . ASP A 1 102 ? -20.942 11.066 16.754 1.00 83.50 102 ASP A N 1
ATOM 838 C CA . ASP A 1 102 ? -20.518 9.710 17.130 1.00 83.50 102 ASP A CA 1
ATOM 839 C C . ASP A 1 102 ? -19.004 9.529 16.991 1.00 83.50 102 ASP A C 1
ATOM 841 O O . ASP A 1 102 ? -18.414 10.113 16.072 1.00 83.50 102 ASP A O 1
ATOM 845 N N . PRO A 1 103 ? -18.370 8.670 17.813 1.00 83.94 103 PRO A N 1
ATOM 846 C CA . PRO A 1 103 ? -16.986 8.282 17.599 1.00 83.94 103 PRO A CA 1
ATOM 847 C C . PRO A 1 103 ? -16.816 7.616 16.231 1.00 83.94 103 PRO A C 1
ATOM 849 O O . PRO A 1 103 ? -17.656 6.847 15.752 1.00 83.94 103 PRO A O 1
ATOM 852 N N . THR A 1 104 ? -15.685 7.901 15.611 1.00 85.31 104 THR A N 1
ATOM 853 C CA . THR A 1 104 ? -15.187 7.210 14.429 1.00 85.31 104 THR A CA 1
ATOM 854 C C . THR A 1 104 ? -15.031 5.711 14.690 1.00 85.31 104 THR A C 1
ATOM 856 O O . THR A 1 104 ? -14.929 5.257 15.833 1.00 85.31 104 THR A O 1
ATOM 859 N N . ASN A 1 105 ? -14.988 4.909 13.627 1.00 87.12 105 ASN A N 1
ATOM 860 C CA . ASN A 1 105 ? -14.723 3.477 13.779 1.00 87.12 105 ASN A CA 1
ATOM 861 C C . ASN A 1 105 ? -13.326 3.203 14.372 1.00 87.12 105 ASN A C 1
ATOM 863 O O . ASN A 1 105 ? -13.140 2.170 15.012 1.00 87.12 105 ASN A O 1
ATOM 867 N N . TRP A 1 106 ? -12.365 4.122 14.209 1.00 84.75 106 TRP A N 1
ATOM 868 C CA . TRP A 1 106 ? -11.050 4.044 14.860 1.00 84.75 106 TRP A CA 1
ATOM 869 C C . TRP A 1 106 ? -11.165 4.156 16.381 1.00 84.75 106 TRP A C 1
ATOM 871 O O . TRP A 1 106 ? -10.726 3.273 17.115 1.00 84.75 106 TRP A O 1
ATOM 881 N N . GLU A 1 107 ? -11.845 5.202 16.854 1.00 83.69 107 GLU A N 1
ATOM 882 C CA . GLU A 1 107 ? -12.123 5.417 18.279 1.00 83.69 107 GLU A CA 1
ATOM 883 C C . GLU A 1 107 ? -12.901 4.236 18.879 1.00 83.69 107 GLU A C 1
ATOM 885 O O . GLU A 1 107 ? -12.597 3.787 19.983 1.00 83.69 107 GLU A O 1
ATOM 890 N N . GLN A 1 108 ? -13.845 3.660 18.127 1.00 86.94 108 GLN A N 1
ATOM 891 C CA . GLN A 1 108 ? -14.559 2.448 18.541 1.00 86.94 108 GLN A CA 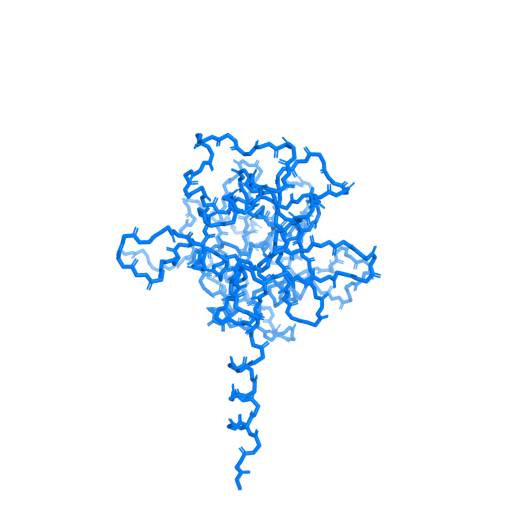1
ATOM 892 C C . GLN A 1 108 ? -13.634 1.225 18.663 1.00 86.94 108 GLN A C 1
ATOM 894 O O . GLN A 1 108 ? -13.787 0.454 19.610 1.00 86.94 108 GLN A O 1
ATOM 899 N N . ALA A 1 109 ? -12.682 1.033 17.743 1.00 87.62 109 ALA A N 1
ATOM 900 C CA . ALA A 1 109 ? -11.727 -0.076 17.803 1.00 87.62 109 ALA A CA 1
ATOM 901 C C . ALA A 1 109 ? -10.819 0.020 19.039 1.00 87.62 109 ALA A C 1
ATOM 903 O O . ALA A 1 109 ? -10.623 -0.974 19.739 1.00 87.62 109 ALA A O 1
ATOM 904 N N . MET A 1 110 ? -10.330 1.222 19.352 1.00 85.81 110 MET A N 1
ATOM 905 C CA . MET A 1 110 ? -9.506 1.461 20.541 1.00 85.81 110 MET A CA 1
ATOM 906 C C . MET A 1 110 ? -10.296 1.292 21.834 1.00 85.81 110 MET A C 1
ATOM 908 O O . MET A 1 110 ? -9.831 0.613 22.747 1.00 85.81 110 MET A O 1
ATOM 912 N N . ALA A 1 111 ? -11.512 1.843 21.903 1.00 86.62 111 ALA A N 1
ATOM 913 C CA . ALA A 1 111 ? -12.391 1.654 23.054 1.00 86.62 111 ALA A CA 1
ATOM 914 C C . ALA A 1 111 ? -12.700 0.166 23.280 1.00 86.62 111 ALA A C 1
ATOM 916 O O . ALA A 1 111 ? -12.682 -0.306 24.417 1.00 86.62 111 ALA A O 1
ATOM 917 N N . ALA A 1 112 ? -12.922 -0.590 22.199 1.00 88.88 112 ALA A N 1
ATOM 918 C CA . ALA A 1 112 ? -13.095 -2.033 22.272 1.00 88.88 112 ALA A CA 1
ATOM 919 C C . ALA A 1 112 ? -11.826 -2.731 22.783 1.00 88.88 112 ALA A C 1
ATOM 921 O O . ALA A 1 112 ? -11.922 -3.550 23.686 1.00 88.88 112 ALA A O 1
ATOM 922 N N . TRP A 1 113 ? -10.636 -2.402 22.280 1.00 89.38 113 TRP A N 1
ATOM 923 C CA . TRP A 1 113 ? -9.399 -3.003 22.787 1.00 89.38 113 TRP A CA 1
ATOM 924 C C . TRP A 1 113 ? -9.215 -2.735 24.289 1.00 89.38 113 TRP A C 1
ATOM 926 O O . TRP A 1 113 ? -9.069 -3.676 25.073 1.00 89.38 113 TRP A O 1
ATOM 936 N N . ASN A 1 114 ? -9.299 -1.464 24.685 1.00 88.50 114 ASN A N 1
ATOM 937 C CA . ASN A 1 114 ? -9.084 -0.997 26.053 1.00 88.50 114 ASN A CA 1
ATOM 938 C C . ASN A 1 114 ? -10.098 -1.583 27.050 1.00 88.50 114 ASN A C 1
ATOM 940 O O . ASN A 1 114 ? -9.758 -1.846 28.200 1.00 88.50 114 ASN A O 1
ATOM 944 N N . ALA A 1 115 ? -11.331 -1.861 26.621 1.00 89.62 115 ALA A N 1
ATOM 945 C CA . ALA A 1 115 ? -12.338 -2.471 27.488 1.00 89.62 115 ALA A CA 1
ATOM 946 C C . ALA A 1 115 ? -12.067 -3.952 27.824 1.00 89.62 115 ALA A C 1
ATOM 948 O O . ALA A 1 115 ? -12.597 -4.448 28.818 1.00 89.62 115 ALA A O 1
ATOM 949 N N . TYR A 1 116 ? -11.287 -4.673 27.007 1.00 89.44 116 TYR A N 1
ATOM 950 C CA . TYR A 1 116 ? -11.155 -6.135 27.112 1.00 89.44 116 TYR A CA 1
ATOM 951 C C . TYR A 1 116 ? -9.722 -6.653 27.278 1.00 89.44 116 TYR A C 1
ATOM 953 O O . TYR A 1 116 ? -9.548 -7.852 27.504 1.00 89.44 116 TYR A O 1
ATOM 961 N N . ASN A 1 117 ? -8.704 -5.796 27.180 1.00 86.00 117 ASN A N 1
ATOM 962 C CA . ASN A 1 117 ? -7.298 -6.194 27.240 1.00 86.00 117 ASN A CA 1
ATOM 963 C C . ASN A 1 117 ? -6.564 -5.481 28.376 1.00 86.00 117 ASN A C 1
ATOM 965 O O . ASN A 1 117 ? -6.856 -4.337 28.697 1.00 86.00 117 ASN A O 1
ATOM 969 N N . ALA A 1 118 ? -5.592 -6.154 28.994 1.00 86.56 118 ALA A N 1
ATOM 970 C CA . ALA A 1 118 ? -4.811 -5.562 30.083 1.00 86.56 118 ALA A CA 1
ATOM 971 C C . ALA A 1 118 ? -3.854 -4.466 29.581 1.00 86.56 118 ALA A C 1
ATOM 973 O O . ALA A 1 118 ? -3.710 -3.428 30.220 1.00 86.56 118 ALA A O 1
ATOM 974 N N . CYS A 1 119 ? -3.228 -4.688 28.422 1.00 85.94 119 CYS A N 1
ATOM 975 C CA . CYS A 1 119 ? -2.430 -3.680 27.731 1.00 85.94 119 CYS A CA 1
ATOM 976 C C . CYS A 1 119 ? -3.371 -2.626 27.134 1.00 85.94 119 CYS A C 1
ATOM 978 O O . CYS A 1 119 ? -4.294 -2.988 26.411 1.00 85.94 119 CYS A O 1
ATOM 980 N N . GLN A 1 120 ? -3.171 -1.347 27.443 1.00 84.44 120 GLN A N 1
ATOM 981 C CA . GLN A 1 120 ? -4.054 -0.251 27.026 1.00 84.44 120 GLN A CA 1
ATOM 982 C C . GLN A 1 120 ? -3.372 0.608 25.957 1.00 84.44 120 GLN A C 1
ATOM 984 O O . GLN A 1 120 ? -2.171 0.850 26.043 1.00 84.44 120 GLN A O 1
ATOM 989 N N . VAL A 1 121 ? -4.136 1.115 24.987 1.00 78.19 121 VAL A N 1
ATOM 990 C CA . VAL A 1 121 ? -3.658 2.114 24.019 1.00 78.19 121 VAL A CA 1
ATOM 991 C C . VAL A 1 121 ? -3.586 3.486 24.707 1.00 78.19 121 VAL A C 1
ATOM 993 O O . VAL A 1 121 ? -4.628 3.956 25.183 1.00 78.19 121 VAL A O 1
ATOM 996 N N . PRO A 1 122 ? -2.419 4.161 24.729 1.00 70.94 122 PRO A N 1
ATOM 997 C CA . PRO A 1 122 ? -2.276 5.517 25.265 1.00 70.94 122 PRO A CA 1
ATOM 998 C C . PRO A 1 122 ? -3.199 6.539 24.579 1.00 70.94 122 PRO A C 1
ATOM 1000 O O . PRO A 1 122 ? -3.274 6.568 23.354 1.00 70.94 122 PRO A O 1
ATOM 1003 N N . GLU A 1 123 ? -3.831 7.444 25.338 1.00 69.12 123 GLU A N 1
ATOM 1004 C CA . GLU A 1 123 ? -4.779 8.453 24.807 1.00 69.12 123 GLU A CA 1
ATOM 1005 C C . GLU A 1 123 ? -4.189 9.341 23.700 1.00 69.12 123 GLU A C 1
ATOM 1007 O O . GLU A 1 123 ? -4.867 9.725 22.750 1.00 69.12 123 GLU A O 1
ATOM 1012 N N . GLN A 1 124 ? -2.895 9.647 23.775 1.00 62.78 124 GLN A N 1
ATOM 1013 C CA . GLN A 1 124 ? -2.186 10.434 22.759 1.00 62.78 124 GLN A CA 1
ATOM 1014 C C . GLN A 1 124 ? -2.147 9.765 21.373 1.00 62.78 124 GLN A C 1
ATOM 1016 O O . GLN A 1 124 ? -2.014 10.459 20.364 1.00 62.78 124 GLN A O 1
ATOM 1021 N N . LEU A 1 125 ? -2.303 8.438 21.328 1.00 58.47 125 LEU A N 1
ATOM 1022 C CA . LEU A 1 125 ? -2.371 7.626 20.113 1.00 58.47 125 LEU A CA 1
ATOM 1023 C C . LEU A 1 125 ? -3.823 7.393 19.661 1.00 58.47 125 LEU A C 1
ATOM 1025 O O . LEU A 1 125 ? -4.053 6.759 18.639 1.00 58.47 125 LEU A O 1
ATOM 1029 N N . HIS A 1 126 ? -4.814 7.974 20.359 1.00 58.03 126 HIS A N 1
ATOM 1030 C CA . HIS A 1 126 ? -6.223 7.934 19.940 1.00 58.03 126 HIS A CA 1
ATOM 1031 C C . HIS A 1 126 ? -6.555 8.914 18.813 1.00 58.03 126 HIS A C 1
ATOM 1033 O O . HIS A 1 126 ? -7.700 9.022 18.372 1.00 58.03 126 HIS A O 1
ATOM 1039 N N . ARG A 1 127 ? -5.551 9.640 18.321 1.00 50.62 127 ARG A N 1
ATOM 1040 C CA . ARG A 1 127 ? -5.697 10.501 17.150 1.00 50.62 127 ARG A CA 1
ATOM 1041 C C . ARG A 1 127 ? -5.767 9.626 15.897 1.00 50.62 127 ARG A C 1
ATOM 1043 O O . ARG A 1 127 ? -5.120 8.584 15.869 1.00 50.62 127 ARG A O 1
ATOM 1050 N N . PRO A 1 128 ? -6.520 10.028 14.857 1.00 46.75 128 PRO A N 1
ATOM 1051 C CA . PRO A 1 128 ? -6.552 9.316 13.586 1.00 46.75 128 PRO A CA 1
ATOM 1052 C C . PRO A 1 128 ? -5.182 9.464 12.917 1.00 46.75 128 PRO A C 1
ATOM 1054 O O . PRO A 1 128 ? -4.964 10.367 12.112 1.00 46.75 128 PRO A O 1
ATOM 1057 N N . PHE A 1 129 ? -4.225 8.635 13.324 1.00 42.00 129 PHE A N 1
ATOM 1058 C CA . PHE A 1 129 ? -2.941 8.551 12.666 1.00 42.00 129 PHE A CA 1
ATOM 1059 C C . PHE A 1 129 ? -3.169 7.766 11.382 1.00 42.00 129 PHE A C 1
ATOM 1061 O O . PHE A 1 129 ? -3.721 6.664 11.396 1.00 42.00 129 PHE A O 1
ATOM 1068 N N . TYR A 1 130 ? -2.857 8.400 10.255 1.00 51.59 130 TYR A N 1
ATOM 1069 C CA . TYR A 1 130 ? -3.045 7.777 8.959 1.00 51.59 130 TYR A CA 1
ATOM 1070 C C . TYR A 1 130 ? -2.148 6.566 8.858 1.00 51.59 130 TYR A C 1
ATOM 1072 O O . TYR A 1 130 ? -1.003 6.569 9.301 1.00 51.59 130 TYR A O 1
ATOM 1080 N N . VAL A 1 131 ? -2.761 5.528 8.323 1.00 45.72 131 VAL A N 1
ATOM 1081 C CA . VAL A 1 131 ? -2.277 4.172 8.301 1.00 45.72 131 VAL A CA 1
ATOM 1082 C C . VAL A 1 131 ? -0.884 4.131 7.663 1.00 45.72 131 VAL A C 1
ATOM 1084 O O . VAL A 1 131 ? -0.763 4.181 6.441 1.00 45.72 131 VAL A O 1
ATOM 1087 N N . ASN A 1 132 ? 0.165 4.035 8.493 1.00 42.00 132 ASN A N 1
ATOM 1088 C CA . ASN A 1 132 ? 1.551 3.777 8.080 1.00 42.00 132 ASN A CA 1
ATOM 1089 C C . ASN A 1 132 ? 1.688 2.292 7.699 1.00 42.00 132 ASN A C 1
ATOM 1091 O O . ASN A 1 132 ? 2.502 1.538 8.233 1.00 42.00 132 ASN A O 1
ATOM 1095 N N . LEU A 1 133 ? 0.838 1.849 6.777 1.00 48.28 133 LEU A N 1
ATOM 1096 C CA . LEU A 1 133 ? 0.978 0.564 6.120 1.00 48.28 133 LEU A CA 1
ATOM 1097 C C . LEU A 1 133 ? 2.118 0.707 5.129 1.00 48.28 133 LEU A C 1
ATOM 1099 O O . LEU A 1 133 ? 1.933 1.291 4.059 1.00 48.28 133 LEU A O 1
ATOM 1103 N N . LEU A 1 134 ? 3.287 0.246 5.574 1.00 37.59 134 LEU A N 1
ATOM 1104 C CA . LEU A 1 134 ? 4.564 0.254 4.870 1.00 37.59 134 LEU A CA 1
ATOM 1105 C C . LEU A 1 134 ? 4.385 0.211 3.347 1.00 37.59 134 LEU A C 1
ATOM 1107 O O . LEU A 1 134 ? 3.800 -0.722 2.798 1.00 37.59 134 LEU A O 1
ATOM 1111 N N . GLN A 1 135 ? 4.927 1.230 2.679 1.00 44.94 135 GLN A N 1
ATOM 1112 C CA . GLN A 1 135 ? 5.172 1.220 1.243 1.00 44.94 135 GLN A CA 1
ATOM 1113 C C . GLN A 1 135 ? 6.008 -0.017 0.920 1.00 44.94 135 GLN A C 1
ATOM 1115 O O . GLN A 1 135 ? 7.189 -0.081 1.266 1.00 44.94 135 GLN A O 1
ATOM 1120 N N . ARG A 1 136 ? 5.420 -1.014 0.259 1.00 40.00 136 ARG A N 1
ATOM 1121 C CA . ARG A 1 136 ? 6.234 -2.019 -0.417 1.00 40.00 136 ARG A CA 1
ATOM 1122 C C . ARG A 1 136 ? 6.616 -1.426 -1.759 1.00 40.00 136 ARG A C 1
ATOM 1124 O O . ARG A 1 136 ? 5.912 -1.587 -2.746 1.00 40.00 136 ARG A O 1
ATOM 1131 N N . GLU A 1 137 ? 7.737 -0.723 -1.778 1.00 46.84 137 GLU A N 1
ATOM 1132 C CA . GLU A 1 137 ? 8.515 -0.661 -3.006 1.00 46.84 137 GLU A CA 1
ATOM 1133 C C . GLU A 1 137 ? 8.995 -2.097 -3.242 1.00 46.84 137 GLU A C 1
ATOM 1135 O O . GLU A 1 137 ? 9.844 -2.582 -2.493 1.00 46.84 137 GLU A O 1
ATOM 1140 N N . ASP A 1 138 ? 8.417 -2.827 -4.204 1.00 42.88 138 ASP A N 1
ATOM 1141 C CA . ASP A 1 138 ? 9.130 -4.011 -4.680 1.00 42.88 138 ASP A CA 1
ATOM 1142 C C . ASP A 1 138 ? 10.209 -3.512 -5.616 1.00 42.88 138 ASP A C 1
ATOM 1144 O O . ASP A 1 138 ? 9.981 -2.969 -6.702 1.00 42.88 138 ASP A O 1
ATOM 1148 N N . TRP A 1 139 ? 11.426 -3.723 -5.155 1.00 43.28 139 TRP A N 1
ATOM 1149 C CA . TRP A 1 139 ? 12.606 -3.533 -5.945 1.00 43.28 139 TRP A CA 1
ATOM 1150 C C . TRP A 1 139 ? 12.653 -4.732 -6.889 1.00 43.28 139 TRP A C 1
ATOM 1152 O O . TRP A 1 139 ? 13.210 -5.782 -6.568 1.00 43.28 139 TRP A O 1
ATOM 1162 N N . ALA A 1 140 ? 12.057 -4.602 -8.075 1.00 43.22 140 ALA A N 1
ATOM 1163 C CA . ALA A 1 140 ? 12.525 -5.366 -9.224 1.00 43.22 140 ALA A CA 1
ATOM 1164 C C . ALA A 1 140 ? 13.918 -4.833 -9.566 1.00 43.22 140 ALA A C 1
ATOM 1166 O O . ALA A 1 140 ? 14.116 -4.067 -10.504 1.00 43.22 140 ALA A O 1
ATOM 1167 N N . THR A 1 141 ? 14.885 -5.181 -8.723 1.00 45.44 141 THR A N 1
ATOM 1168 C CA . THR A 1 141 ? 16.235 -4.661 -8.765 1.00 45.44 141 THR A CA 1
ATOM 1169 C C . THR A 1 141 ? 16.949 -5.197 -9.998 1.00 45.44 141 THR A C 1
ATOM 1171 O O . THR A 1 141 ? 17.709 -6.160 -9.935 1.00 45.44 141 THR A O 1
ATOM 1174 N N . ALA A 1 142 ? 16.756 -4.550 -11.140 1.00 46.31 142 ALA A N 1
ATOM 1175 C CA . ALA A 1 142 ? 17.764 -4.534 -12.178 1.00 46.31 142 ALA A CA 1
ATOM 1176 C C . ALA A 1 142 ? 18.786 -3.459 -11.789 1.00 46.31 142 ALA A C 1
ATOM 1178 O O . ALA A 1 142 ? 18.769 -2.347 -12.310 1.00 46.31 142 ALA A O 1
ATOM 1179 N N . PHE A 1 143 ? 19.671 -3.768 -10.831 1.00 49.16 143 PHE A N 1
ATOM 1180 C CA . PHE A 1 143 ? 20.908 -3.000 -10.728 1.00 49.16 143 PHE A CA 1
ATOM 1181 C C . PHE A 1 143 ? 21.641 -3.178 -12.049 1.00 49.16 143 PHE A C 1
ATOM 1183 O O . PHE A 1 143 ? 21.942 -4.302 -12.464 1.00 49.16 143 PHE A O 1
ATOM 1190 N N . THR A 1 144 ? 21.962 -2.077 -12.712 1.00 50.28 144 THR A N 1
ATOM 1191 C CA . THR A 1 144 ? 22.878 -2.161 -13.840 1.00 50.28 144 THR A CA 1
ATOM 1192 C C . THR A 1 144 ? 24.255 -2.579 -13.348 1.00 50.28 144 THR A C 1
ATOM 1194 O O . THR A 1 144 ? 24.666 -2.276 -12.219 1.00 50.28 144 THR A O 1
ATOM 1197 N N . ARG A 1 145 ? 24.997 -3.295 -14.202 1.00 45.03 145 ARG A N 1
ATOM 1198 C CA . ARG A 1 145 ? 26.419 -3.572 -13.973 1.00 45.03 145 ARG A CA 1
ATOM 1199 C C . ARG A 1 145 ? 27.097 -2.250 -13.589 1.00 45.03 145 ARG A C 1
ATOM 1201 O O . ARG A 1 145 ? 27.227 -1.376 -14.438 1.00 45.03 145 ARG A O 1
ATOM 1208 N N . ARG A 1 146 ? 27.590 -2.169 -12.343 1.00 49.66 146 ARG A N 1
ATOM 1209 C CA . ARG A 1 146 ? 28.328 -1.043 -11.719 1.00 49.66 146 ARG A CA 1
ATOM 1210 C C . ARG A 1 146 ? 27.507 -0.004 -10.930 1.00 49.66 146 ARG A C 1
ATOM 1212 O O . ARG A 1 146 ? 28.076 1.024 -10.587 1.00 49.66 146 ARG A O 1
ATOM 1219 N N . GLY A 1 147 ? 26.243 -0.264 -10.582 1.00 56.50 147 GLY A N 1
ATOM 1220 C CA . GLY A 1 147 ? 25.525 0.542 -9.577 1.00 56.50 147 GLY A CA 1
ATOM 1221 C C . GLY A 1 147 ? 25.188 1.967 -10.024 1.00 56.50 147 GLY A C 1
ATOM 1222 O O . GLY A 1 147 ? 25.210 2.882 -9.208 1.00 56.50 147 GLY A O 1
ATOM 1223 N N . LYS A 1 148 ? 24.916 2.165 -11.321 1.00 66.75 148 LYS A N 1
ATOM 1224 C CA . LYS A 1 148 ? 24.640 3.495 -11.885 1.00 66.75 148 LYS A CA 1
ATOM 1225 C C . LYS A 1 148 ? 23.197 3.958 -11.719 1.00 66.75 148 LYS A C 1
ATOM 1227 O O . LYS A 1 148 ? 22.971 5.156 -11.721 1.00 66.75 148 LYS A O 1
ATOM 1232 N N . PHE A 1 149 ? 22.237 3.041 -11.627 1.00 69.31 149 PHE A N 1
ATOM 1233 C CA . PHE A 1 149 ? 20.837 3.347 -11.333 1.00 69.31 149 PHE A CA 1
ATOM 1234 C C . PHE A 1 149 ? 20.075 2.082 -10.919 1.00 69.31 149 PHE A C 1
ATOM 1236 O O . PHE A 1 149 ? 20.564 0.960 -11.100 1.00 69.31 149 PHE A O 1
ATOM 1243 N N . ALA A 1 150 ? 18.879 2.281 -10.373 1.00 71.62 150 ALA A N 1
ATOM 1244 C CA . ALA A 1 150 ? 17.907 1.260 -10.020 1.00 71.62 150 ALA A CA 1
ATOM 1245 C C . ALA A 1 150 ? 16.569 1.521 -10.726 1.00 71.62 150 ALA A C 1
ATOM 1247 O O . ALA A 1 150 ? 16.221 2.666 -11.025 1.00 71.62 150 ALA A O 1
ATOM 1248 N N . LEU A 1 151 ? 15.828 0.441 -10.974 1.00 76.31 151 LEU A N 1
ATOM 1249 C CA . LEU A 1 151 ? 14.458 0.463 -11.478 1.00 76.31 151 LEU A CA 1
ATOM 1250 C C . LEU A 1 151 ? 13.536 -0.082 -10.386 1.00 76.31 151 LEU A C 1
ATOM 1252 O O . LEU A 1 151 ? 13.872 -1.087 -9.758 1.00 76.31 151 LEU A O 1
ATOM 1256 N N . ARG A 1 152 ? 12.394 0.566 -10.146 1.00 75.12 152 ARG A N 1
ATOM 1257 C CA . ARG A 1 152 ? 11.415 0.108 -9.145 1.00 75.12 152 ARG A CA 1
ATOM 1258 C C . ARG A 1 152 ? 9.978 0.357 -9.590 1.00 75.12 152 ARG A C 1
ATOM 1260 O O . ARG A 1 152 ? 9.720 1.325 -10.305 1.00 75.12 152 ARG A O 1
ATOM 1267 N N . ILE A 1 153 ? 9.059 -0.486 -9.127 1.00 72.00 153 ILE A N 1
ATOM 1268 C CA . ILE A 1 153 ? 7.619 -0.220 -9.190 1.00 72.00 153 ILE A CA 1
ATOM 1269 C C . ILE A 1 153 ? 7.175 0.177 -7.783 1.00 72.00 153 ILE A C 1
ATOM 1271 O O . ILE A 1 153 ? 7.463 -0.519 -6.806 1.00 72.00 153 ILE A O 1
ATOM 1275 N N . GLY A 1 154 ? 6.543 1.344 -7.684 1.00 63.78 154 GLY A N 1
ATOM 1276 C CA . GLY A 1 154 ? 5.855 1.773 -6.477 1.00 63.78 154 GLY A CA 1
ATOM 1277 C C . GLY A 1 154 ? 4.396 1.329 -6.527 1.00 63.78 154 GLY A C 1
ATOM 1278 O O . GLY A 1 154 ? 3.781 1.307 -7.588 1.00 63.78 154 GLY A O 1
ATOM 1279 N N . THR A 1 155 ? 3.831 0.994 -5.371 1.00 55.44 155 THR A N 1
ATOM 1280 C CA . THR A 1 155 ? 2.386 0.750 -5.222 1.00 55.44 155 THR A CA 1
ATOM 1281 C C . THR A 1 155 ? 1.602 2.029 -4.887 1.00 55.44 155 THR A C 1
ATOM 1283 O O . THR A 1 155 ? 0.382 1.974 -4.768 1.00 55.44 155 THR A O 1
ATOM 1286 N N . ASP A 1 156 ? 2.301 3.146 -4.629 1.00 53.78 156 ASP A N 1
ATOM 1287 C CA . ASP A 1 156 ? 1.785 4.342 -3.933 1.00 53.78 156 ASP A CA 1
ATOM 1288 C C . ASP A 1 156 ? 2.241 5.661 -4.579 1.00 53.78 156 ASP A C 1
ATOM 1290 O O . ASP A 1 156 ? 2.491 6.652 -3.886 1.00 53.78 156 ASP A O 1
ATOM 1294 N N . ASP A 1 157 ? 2.409 5.700 -5.895 1.00 61.03 157 ASP A N 1
ATOM 1295 C CA . ASP A 1 157 ? 2.620 6.973 -6.577 1.00 61.03 157 ASP A CA 1
ATOM 1296 C C . ASP A 1 157 ? 1.283 7.611 -6.978 1.00 61.03 157 ASP A C 1
ATOM 1298 O O . ASP A 1 157 ? 0.275 6.964 -7.252 1.00 61.03 157 ASP A O 1
ATOM 1302 N N . CYS A 1 158 ? 1.260 8.946 -6.992 1.00 62.44 158 CYS A N 1
ATOM 1303 C CA . CYS A 1 158 ? 0.108 9.716 -7.467 1.00 62.44 158 CYS A CA 1
ATOM 1304 C C . CYS A 1 158 ? -0.070 9.628 -8.995 1.00 62.44 158 CYS A C 1
ATOM 1306 O O . CYS A 1 158 ? -0.894 10.357 -9.548 1.00 62.44 158 CYS A O 1
ATOM 1308 N N . GLU A 1 159 ? 0.727 8.810 -9.684 1.00 74.81 159 GLU A N 1
ATOM 1309 C CA . GLU A 1 159 ? 0.729 8.690 -11.134 1.00 74.81 159 GLU A CA 1
ATOM 1310 C C . GLU A 1 159 ? -0.107 7.467 -11.550 1.00 74.81 159 GLU A C 1
ATOM 1312 O O . GLU A 1 159 ? 0.321 6.325 -11.409 1.00 74.81 159 GLU A O 1
ATOM 1317 N N . PRO A 1 160 ? -1.330 7.674 -12.067 1.00 72.12 160 PRO A N 1
ATOM 1318 C CA . PRO A 1 160 ? -2.237 6.571 -12.354 1.00 72.12 160 PRO A CA 1
ATOM 1319 C C . PRO A 1 160 ? -1.814 5.712 -13.556 1.00 72.12 160 PRO A C 1
ATOM 1321 O O . PRO A 1 160 ? -2.303 4.586 -13.691 1.00 72.12 160 PRO A O 1
ATOM 1324 N N . ARG A 1 161 ? -0.954 6.221 -14.451 1.00 81.62 161 ARG A N 1
ATOM 1325 C CA . ARG A 1 161 ? -0.519 5.501 -15.659 1.00 81.62 161 ARG A CA 1
ATOM 1326 C C . ARG A 1 161 ? 0.513 4.420 -15.317 1.00 81.62 161 ARG A C 1
ATOM 1328 O O . ARG A 1 161 ? 1.337 4.650 -14.443 1.00 81.62 161 ARG A O 1
ATOM 1335 N N . PRO A 1 162 ? 0.555 3.287 -16.040 1.00 84.44 162 PRO A N 1
ATOM 1336 C CA . PRO A 1 162 ? 1.588 2.271 -15.848 1.00 84.44 162 PRO A CA 1
ATOM 1337 C C . PRO A 1 162 ? 3.001 2.815 -16.021 1.00 84.44 162 PRO A C 1
ATOM 1339 O O . PRO A 1 162 ? 3.322 3.356 -17.081 1.00 84.44 162 PRO A O 1
ATOM 1342 N N . HIS A 1 163 ? 3.847 2.660 -15.003 1.00 86.12 163 HIS A N 1
ATOM 1343 C CA . HIS A 1 163 ? 5.208 3.190 -15.018 1.00 86.12 163 HIS A CA 1
ATOM 1344 C C . HIS A 1 163 ? 6.161 2.476 -14.062 1.00 86.12 163 HIS A C 1
ATOM 1346 O O . HIS A 1 163 ? 5.753 1.728 -13.181 1.00 86.12 163 HIS A O 1
ATOM 1352 N N . PHE A 1 164 ? 7.449 2.746 -14.246 1.00 84.00 164 PHE A N 1
ATOM 1353 C CA . PHE A 1 164 ? 8.507 2.423 -13.298 1.00 84.00 164 PHE A CA 1
ATOM 1354 C C . PHE A 1 164 ? 9.282 3.690 -12.945 1.00 84.00 164 PHE A C 1
ATOM 1356 O O . PHE A 1 164 ? 9.297 4.663 -13.697 1.00 84.00 164 PHE A O 1
ATOM 1363 N N . HIS A 1 165 ? 9.961 3.682 -11.806 1.00 82.44 165 HIS A N 1
ATOM 1364 C CA . HIS A 1 165 ? 10.843 4.771 -11.403 1.00 82.44 165 HIS A CA 1
ATOM 1365 C C . HIS A 1 165 ? 12.279 4.420 -11.762 1.00 82.44 165 HIS A C 1
ATOM 1367 O O . HIS A 1 165 ? 12.788 3.375 -11.355 1.00 82.44 165 HIS A O 1
ATOM 1373 N N . TYR A 1 166 ? 12.927 5.315 -12.501 1.00 81.88 166 TYR A N 1
ATOM 1374 C CA . TYR A 1 166 ? 14.373 5.324 -12.689 1.00 81.88 166 TYR A CA 1
ATOM 1375 C C . TYR A 1 166 ? 15.008 6.123 -11.550 1.00 81.88 166 TYR A C 1
ATOM 1377 O O . TYR A 1 166 ? 14.638 7.280 -11.354 1.00 81.88 166 TYR A O 1
ATOM 1385 N N . VAL A 1 167 ? 15.953 5.531 -10.817 1.00 79.81 167 VAL A N 1
ATOM 1386 C CA . VAL A 1 167 ? 16.581 6.146 -9.635 1.00 79.81 167 VAL A CA 1
ATOM 1387 C C . VAL A 1 167 ? 18.104 6.085 -9.742 1.00 79.81 167 VAL A C 1
ATOM 1389 O O . VAL A 1 167 ? 18.677 5.002 -9.835 1.00 79.81 167 VAL A O 1
ATOM 1392 N N . ARG A 1 168 ? 18.773 7.238 -9.715 1.00 78.94 168 ARG A N 1
ATOM 1393 C CA . ARG A 1 168 ? 20.236 7.385 -9.695 1.00 78.94 168 ARG A CA 1
ATOM 1394 C C . ARG A 1 168 ? 20.807 7.155 -8.282 1.00 78.94 168 ARG A C 1
ATOM 1396 O O . ARG A 1 168 ? 20.057 7.147 -7.307 1.00 78.94 168 ARG A O 1
ATOM 1403 N N . PRO A 1 169 ? 22.135 6.985 -8.124 1.00 76.94 169 PRO A N 1
ATOM 1404 C CA . PRO A 1 169 ? 22.750 6.664 -6.835 1.00 76.94 169 PRO A CA 1
ATOM 1405 C C . PRO A 1 169 ? 22.693 7.822 -5.832 1.00 76.94 169 PRO A C 1
ATOM 1407 O O . PRO A 1 169 ? 22.792 7.596 -4.631 1.00 76.94 169 PRO A O 1
ATOM 1410 N N . ASP A 1 170 ? 22.527 9.052 -6.319 1.00 77.00 170 ASP A N 1
ATOM 1411 C CA . ASP A 1 170 ? 22.308 10.254 -5.508 1.00 77.00 170 ASP A CA 1
ATOM 1412 C C . ASP A 1 170 ? 20.853 10.399 -5.017 1.00 77.00 170 ASP A C 1
ATOM 1414 O O . ASP A 1 170 ? 20.529 11.361 -4.325 1.00 77.00 170 ASP A O 1
ATOM 1418 N N . GLY A 1 171 ? 19.979 9.443 -5.354 1.00 73.88 171 GLY A N 1
ATOM 1419 C CA . GLY A 1 171 ? 18.564 9.442 -4.990 1.00 73.88 171 GLY A CA 1
ATOM 1420 C C . GLY A 1 171 ? 17.672 10.259 -5.927 1.00 73.88 171 GLY A C 1
ATOM 1421 O O . GLY A 1 171 ? 16.453 10.234 -5.760 1.00 73.88 171 GLY A O 1
ATOM 1422 N N . THR A 1 172 ? 18.237 10.945 -6.927 1.00 76.75 172 THR A N 1
ATOM 1423 C CA . THR A 1 172 ? 17.447 11.638 -7.954 1.00 76.75 172 THR A CA 1
ATOM 1424 C C . THR A 1 172 ? 16.829 10.638 -8.924 1.00 76.75 172 THR A C 1
ATOM 1426 O O . THR A 1 172 ? 17.362 9.554 -9.165 1.00 76.75 172 THR A O 1
ATOM 1429 N N . GLY A 1 173 ? 15.686 10.976 -9.510 1.00 78.31 173 GLY A N 1
ATOM 1430 C CA . GLY A 1 173 ? 14.984 10.051 -10.385 1.00 78.31 173 GLY A CA 1
ATOM 1431 C C . GLY A 1 173 ? 13.707 10.625 -10.963 1.00 78.31 173 GLY A C 1
ATOM 1432 O O . GLY A 1 173 ? 13.334 11.759 -10.670 1.00 78.31 173 GLY A O 1
ATOM 1433 N N . ALA A 1 174 ? 13.039 9.834 -11.795 1.00 80.06 174 ALA A N 1
ATOM 1434 C CA . ALA A 1 174 ? 11.737 10.192 -12.338 1.00 80.06 174 ALA A CA 1
ATOM 1435 C C . ALA A 1 174 ? 10.929 8.957 -12.750 1.00 80.06 174 ALA A C 1
ATOM 1437 O O . ALA A 1 174 ? 11.475 7.876 -12.999 1.00 80.06 174 ALA A O 1
ATOM 1438 N N . ALA A 1 175 ? 9.614 9.152 -12.823 1.00 83.81 175 ALA A N 1
ATOM 1439 C CA . ALA A 1 175 ? 8.665 8.164 -13.303 1.00 83.81 175 ALA A CA 1
ATOM 1440 C C . ALA A 1 175 ? 8.707 8.089 -14.836 1.00 83.81 175 ALA A C 1
ATOM 1442 O O . ALA A 1 175 ? 8.591 9.108 -15.526 1.00 83.81 175 ALA A O 1
ATOM 1443 N N . VAL A 1 176 ? 8.848 6.876 -15.366 1.00 86.19 176 VAL A N 1
ATOM 1444 C CA . VAL A 1 176 ? 8.923 6.563 -16.796 1.00 86.19 176 VAL A CA 1
ATOM 1445 C C . VAL A 1 176 ? 7.782 5.627 -17.163 1.00 86.19 176 VAL A C 1
ATOM 1447 O O . VAL A 1 176 ? 7.644 4.559 -16.569 1.00 86.19 176 VAL A O 1
ATOM 1450 N N . SER A 1 177 ? 6.987 5.998 -18.166 1.00 88.50 177 SER A N 1
ATOM 1451 C CA . SER A 1 177 ? 5.856 5.178 -18.607 1.00 88.50 177 SER A CA 1
ATOM 1452 C C . SER A 1 177 ? 6.302 3.795 -19.080 1.00 88.50 177 SER A C 1
ATOM 1454 O O . SER A 1 177 ? 7.280 3.663 -19.812 1.00 88.50 177 SER A O 1
ATOM 1456 N N . LEU A 1 178 ? 5.545 2.762 -18.707 1.00 88.44 178 LEU A N 1
ATOM 1457 C CA . LEU A 1 178 ? 5.676 1.394 -19.219 1.00 88.44 178 LEU A CA 1
ATOM 1458 C C . LEU A 1 178 ? 5.037 1.223 -20.606 1.00 88.44 178 LEU A C 1
ATOM 1460 O O . LEU A 1 178 ? 5.283 0.220 -21.268 1.00 88.44 178 LEU A O 1
ATOM 1464 N N . THR A 1 179 ? 4.217 2.179 -21.049 1.00 88.81 179 THR A N 1
ATOM 1465 C CA . THR A 1 179 ? 3.392 2.066 -22.270 1.00 88.81 179 THR A CA 1
ATOM 1466 C C . THR A 1 179 ? 3.863 2.961 -23.416 1.00 88.81 179 THR A C 1
ATOM 1468 O O . THR A 1 179 ? 3.494 2.741 -24.566 1.00 88.81 179 THR A O 1
ATOM 1471 N N . GLU A 1 180 ? 4.708 3.950 -23.129 1.00 88.62 180 GLU A N 1
ATOM 1472 C CA . GLU A 1 180 ? 5.249 4.898 -24.104 1.00 88.62 180 GLU A CA 1
ATOM 1473 C C . GLU A 1 180 ? 6.637 5.395 -23.659 1.00 88.62 180 GLU A C 1
ATOM 1475 O O . GLU A 1 180 ? 6.947 5.358 -22.467 1.00 88.62 180 GLU A O 1
ATOM 1480 N N . PRO A 1 181 ? 7.500 5.880 -24.571 1.00 88.19 181 PRO A N 1
ATOM 1481 C CA . PRO A 1 181 ? 8.826 6.383 -24.216 1.00 88.19 181 PRO A CA 1
ATOM 1482 C C . PRO A 1 181 ? 8.748 7.817 -23.656 1.00 88.19 181 PRO A C 1
ATOM 1484 O O . PRO A 1 181 ? 9.329 8.752 -24.211 1.00 88.19 181 PRO A O 1
ATOM 1487 N N . ALA A 1 182 ? 8.006 7.998 -22.561 1.00 85.75 182 ALA A N 1
ATOM 1488 C CA . ALA A 1 182 ? 7.699 9.302 -21.983 1.00 85.75 182 ALA A CA 1
ATOM 1489 C C . ALA A 1 182 ? 7.990 9.373 -20.479 1.00 85.75 182 ALA A C 1
ATOM 1491 O O . ALA A 1 182 ? 7.793 8.412 -19.731 1.00 85.75 182 ALA A O 1
ATOM 1492 N N . TRP A 1 183 ? 8.410 10.562 -20.045 1.00 83.31 183 TRP A N 1
ATOM 1493 C CA . TRP A 1 183 ? 8.456 10.933 -18.632 1.00 83.31 183 TRP A CA 1
ATOM 1494 C C . TRP A 1 183 ? 7.055 11.267 -18.127 1.00 83.31 183 TRP A C 1
ATOM 1496 O O . TRP A 1 183 ? 6.312 11.995 -18.788 1.00 83.31 183 TRP A O 1
ATOM 1506 N N . LEU A 1 184 ? 6.719 10.775 -16.938 1.00 78.88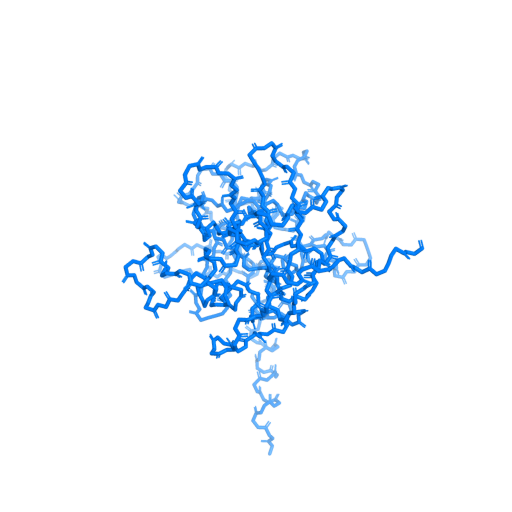 184 LEU A N 1
ATOM 1507 C CA . LEU A 1 184 ? 5.435 11.047 -16.297 1.00 78.88 184 LEU A CA 1
ATOM 1508 C C . LEU A 1 184 ? 5.528 12.097 -15.194 1.00 78.88 184 LEU A C 1
ATOM 1510 O O . LEU A 1 184 ? 4.613 12.903 -15.046 1.00 78.88 184 LEU A O 1
ATOM 1514 N N . SER A 1 185 ? 6.665 12.151 -14.502 1.00 69.88 185 SER A N 1
ATOM 1515 C CA . SER A 1 185 ? 7.049 13.272 -13.649 1.00 69.88 185 SER A CA 1
ATOM 1516 C C . SER A 1 185 ? 8.230 14.029 -14.272 1.00 69.88 185 SER A C 1
ATOM 1518 O O . SER A 1 185 ? 9.027 13.427 -15.001 1.00 69.88 185 SER A O 1
ATOM 1520 N N . PRO A 1 186 ? 8.357 15.350 -14.039 1.00 58.50 186 PRO A N 1
ATOM 1521 C CA . PRO A 1 186 ? 9.511 16.091 -14.521 1.00 58.50 186 PRO A CA 1
ATOM 1522 C C . PRO A 1 186 ? 10.786 15.523 -13.889 1.00 58.50 186 PRO A C 1
ATOM 1524 O O . PRO A 1 186 ? 10.938 15.533 -12.671 1.00 58.50 186 PRO A O 1
ATOM 1527 N N . ALA A 1 187 ? 11.704 15.039 -14.725 1.00 57.78 187 ALA A N 1
ATOM 1528 C CA . ALA A 1 187 ? 13.082 14.817 -14.318 1.00 57.78 187 ALA A CA 1
ATOM 1529 C C . ALA A 1 187 ? 13.768 16.186 -14.294 1.00 57.78 187 ALA A C 1
ATOM 1531 O O . ALA A 1 187 ? 13.898 16.809 -15.351 1.00 57.78 187 ALA A O 1
ATOM 1532 N N . GLU A 1 188 ? 14.187 16.656 -13.116 1.00 54.66 188 GLU A N 1
ATOM 1533 C CA . GLU A 1 188 ? 14.969 17.898 -12.999 1.00 54.66 188 GLU A CA 1
ATOM 1534 C C . GLU A 1 188 ? 16.247 17.830 -13.861 1.00 54.66 188 GLU A C 1
ATOM 1536 O O . GLU A 1 188 ? 16.646 18.843 -14.427 1.00 54.66 188 GLU A O 1
ATOM 1541 N N . ASP A 1 189 ? 16.766 16.615 -14.110 1.00 58.91 189 ASP A N 1
ATOM 1542 C CA . ASP A 1 189 ? 17.877 16.334 -15.023 1.00 58.91 189 ASP A CA 1
ATOM 1543 C C . ASP A 1 189 ? 17.563 15.191 -16.008 1.00 58.91 189 ASP A C 1
ATOM 1545 O O . ASP A 1 189 ? 17.470 14.010 -15.638 1.00 58.91 189 ASP A O 1
ATOM 1549 N N . ARG A 1 190 ? 17.431 15.533 -17.301 1.00 69.38 190 ARG A N 1
ATOM 1550 C CA . ARG A 1 190 ? 17.208 14.564 -18.393 1.00 69.38 190 ARG A CA 1
ATOM 1551 C C . ARG A 1 190 ? 18.383 13.588 -18.519 1.00 69.38 190 ARG A C 1
ATOM 1553 O O . ARG A 1 190 ? 19.536 13.984 -18.395 1.00 69.38 190 ARG A O 1
ATOM 1560 N N . LEU A 1 191 ? 18.080 12.332 -18.855 1.00 75.00 191 LEU A N 1
ATOM 1561 C CA . LEU A 1 191 ? 19.093 11.313 -19.148 1.00 75.00 191 LEU A CA 1
ATOM 1562 C C . LEU A 1 191 ? 19.968 11.702 -20.347 1.00 75.00 191 LEU A C 1
ATOM 1564 O O . LEU A 1 191 ? 19.455 12.155 -21.380 1.00 75.00 191 LEU A O 1
ATOM 1568 N N . SER A 1 192 ? 21.272 11.447 -20.242 1.00 78.06 192 SER A N 1
ATOM 1569 C CA . SER A 1 192 ? 22.192 11.526 -21.375 1.00 78.06 192 SER A CA 1
ATOM 1570 C C . SER A 1 192 ? 21.835 10.482 -22.455 1.00 78.06 192 SER A C 1
ATOM 1572 O O . SER A 1 192 ? 21.136 9.498 -22.181 1.00 78.06 192 SER A O 1
ATOM 1574 N N . PRO A 1 193 ? 22.286 10.652 -23.713 1.00 81.50 193 PRO A N 1
ATOM 1575 C CA . PRO A 1 193 ? 22.147 9.618 -24.744 1.00 81.50 193 PRO A CA 1
ATOM 1576 C C . PRO A 1 193 ? 22.685 8.244 -24.312 1.00 81.50 193 PRO A C 1
ATOM 1578 O O . PRO A 1 193 ? 22.080 7.215 -24.622 1.00 81.50 193 PRO A O 1
ATOM 1581 N N . GLU A 1 194 ? 23.787 8.227 -23.566 1.00 81.38 194 GLU A N 1
ATOM 1582 C CA . GLU A 1 194 ? 24.409 7.022 -23.020 1.00 81.38 194 GLU A CA 1
ATOM 1583 C C . GLU A 1 194 ? 23.535 6.389 -21.934 1.00 81.38 194 GLU A C 1
ATOM 1585 O O . GLU A 1 194 ? 23.286 5.187 -21.994 1.00 81.38 194 GLU A O 1
ATOM 1590 N N . GLU A 1 195 ? 23.006 7.186 -20.997 1.00 79.31 195 GLU A N 1
ATOM 1591 C CA . GLU A 1 195 ? 22.086 6.704 -19.956 1.00 79.31 195 GLU A CA 1
ATOM 1592 C C . GLU A 1 195 ? 20.804 6.110 -20.564 1.00 79.31 195 GLU A C 1
ATOM 1594 O O . GLU A 1 195 ? 20.357 5.044 -20.141 1.00 79.31 195 GLU A O 1
ATOM 1599 N N . ARG A 1 196 ? 20.236 6.739 -21.605 1.00 84.19 196 ARG A N 1
ATOM 1600 C CA . ARG A 1 196 ? 19.072 6.190 -22.331 1.00 84.19 196 ARG A CA 1
ATOM 1601 C C . ARG A 1 196 ? 19.385 4.865 -23.017 1.00 84.19 196 ARG A C 1
ATOM 1603 O O . ARG A 1 196 ? 18.574 3.942 -22.978 1.00 84.19 196 ARG A O 1
ATOM 1610 N N . SER A 1 197 ? 20.557 4.769 -23.639 1.00 83.81 197 SER A N 1
ATOM 1611 C CA . SER A 1 197 ? 20.998 3.543 -24.311 1.00 83.81 197 SER A CA 1
ATOM 1612 C C . SER A 1 197 ? 21.226 2.411 -23.306 1.00 83.81 197 SER A C 1
ATOM 1614 O O . SER A 1 197 ? 20.853 1.268 -23.562 1.00 83.81 197 SER A O 1
ATOM 1616 N N . GLU A 1 198 ? 21.794 2.728 -22.141 1.00 83.31 198 GLU A N 1
ATOM 1617 C CA . GLU A 1 198 ? 22.002 1.780 -21.045 1.00 83.31 198 GLU A CA 1
ATOM 1618 C C . GLU A 1 198 ? 20.674 1.315 -20.434 1.00 83.31 198 GLU A C 1
ATOM 1620 O O . GLU A 1 198 ? 20.486 0.115 -20.242 1.00 83.31 198 GLU A O 1
ATOM 1625 N N . LEU A 1 199 ? 19.724 2.229 -20.208 1.00 83.38 199 LEU A N 1
ATOM 1626 C CA . LEU A 1 199 ? 18.366 1.898 -19.767 1.00 83.38 199 LEU A CA 1
ATOM 1627 C C . LEU A 1 199 ? 17.669 0.948 -20.747 1.00 83.38 199 LEU A C 1
ATOM 1629 O O . LEU A 1 199 ? 17.174 -0.101 -20.336 1.00 83.38 199 LEU A O 1
ATOM 1633 N N . ALA A 1 200 ? 17.674 1.275 -22.042 1.00 87.06 200 ALA A N 1
ATOM 1634 C CA . ALA A 1 200 ? 17.061 0.438 -23.071 1.00 87.06 200 ALA A CA 1
ATOM 1635 C C . ALA A 1 200 ? 17.696 -0.964 -23.129 1.00 87.06 200 ALA A C 1
ATOM 1637 O O . ALA A 1 200 ? 16.985 -1.965 -23.222 1.00 87.06 200 ALA A O 1
ATOM 1638 N N . ALA A 1 201 ? 19.026 -1.051 -23.017 1.00 85.44 201 ALA A N 1
ATOM 1639 C CA . ALA A 1 201 ? 19.738 -2.327 -23.000 1.00 85.44 201 ALA A CA 1
ATOM 1640 C C . ALA A 1 201 ? 19.397 -3.183 -21.768 1.00 85.44 201 ALA A C 1
ATOM 1642 O O . ALA A 1 201 ? 19.294 -4.403 -21.877 1.00 85.44 201 ALA A O 1
ATOM 1643 N N . VAL A 1 202 ? 19.212 -2.558 -20.603 1.00 83.81 202 VAL A N 1
ATOM 1644 C CA . VAL A 1 202 ? 18.843 -3.250 -19.357 1.00 83.81 202 VAL A CA 1
ATOM 1645 C C . VAL A 1 202 ? 17.419 -3.780 -19.428 1.00 83.81 202 VAL A C 1
ATOM 1647 O O . VAL A 1 202 ? 17.198 -4.945 -19.111 1.00 83.81 202 VAL A O 1
ATOM 1650 N N . LEU A 1 203 ? 16.471 -2.962 -19.892 1.00 84.69 203 LEU A N 1
ATOM 1651 C CA . LEU A 1 203 ? 15.065 -3.346 -20.033 1.00 84.69 203 LEU A CA 1
ATOM 1652 C C . LEU A 1 203 ? 14.870 -4.512 -21.014 1.00 84.69 203 LEU A C 1
ATOM 1654 O O . LEU A 1 203 ? 14.071 -5.408 -20.745 1.00 84.69 203 LEU A O 1
ATOM 1658 N N . ALA A 1 204 ? 15.637 -4.531 -22.109 1.00 87.75 204 ALA A N 1
ATOM 1659 C CA . ALA A 1 204 ? 15.647 -5.624 -23.083 1.00 87.75 204 ALA A CA 1
ATOM 1660 C C . ALA A 1 204 ? 16.425 -6.869 -22.613 1.00 87.75 204 ALA A C 1
ATOM 1662 O O . ALA A 1 204 ? 16.318 -7.934 -23.224 1.00 87.75 204 ALA A O 1
ATOM 1663 N N . GLY A 1 205 ? 17.236 -6.741 -21.560 1.00 82.25 205 GLY A N 1
ATOM 1664 C CA . GLY A 1 205 ? 18.028 -7.831 -21.003 1.00 82.25 205 GLY A CA 1
ATOM 1665 C C . GLY A 1 205 ? 17.176 -8.859 -20.250 1.00 82.25 205 GLY A C 1
ATOM 1666 O O . GLY A 1 205 ? 16.036 -8.571 -19.881 1.00 82.25 205 GLY A O 1
ATOM 1667 N N . PRO A 1 206 ? 17.717 -10.064 -19.996 1.00 77.81 206 PRO A N 1
ATOM 1668 C CA . PRO A 1 206 ? 17.016 -11.089 -19.228 1.00 77.81 206 PRO A CA 1
ATOM 1669 C C . PRO A 1 206 ? 16.754 -10.617 -17.793 1.00 77.81 206 PRO A C 1
ATOM 1671 O O . PRO A 1 206 ? 17.625 -10.006 -17.166 1.00 77.81 206 PRO A O 1
ATOM 1674 N N . ALA A 1 207 ? 15.573 -10.931 -17.259 1.00 70.06 207 ALA A N 1
ATOM 1675 C CA . ALA A 1 207 ? 15.251 -10.660 -15.866 1.00 70.06 207 ALA A CA 1
ATOM 1676 C C . ALA A 1 207 ? 16.199 -11.444 -14.928 1.00 70.06 207 ALA A C 1
ATOM 1678 O O . ALA A 1 207 ? 16.495 -12.612 -15.183 1.00 70.06 207 ALA A O 1
ATOM 1679 N N . PRO A 1 208 ? 16.675 -10.844 -13.819 1.00 55.44 208 PRO A N 1
ATOM 1680 C CA . PRO A 1 208 ? 17.641 -11.482 -12.919 1.00 55.44 208 PRO A CA 1
ATOM 1681 C C . PRO A 1 208 ? 17.056 -12.619 -12.055 1.00 55.44 208 PRO A C 1
ATOM 1683 O O . PRO A 1 208 ? 17.801 -13.273 -11.328 1.00 55.44 208 PRO A O 1
ATOM 1686 N N . SER A 1 209 ? 15.741 -12.862 -12.102 1.00 52.03 209 SER A N 1
ATOM 1687 C CA . SER A 1 209 ? 15.066 -13.874 -11.281 1.00 52.03 209 SER A CA 1
ATOM 1688 C C . SER A 1 209 ? 14.942 -15.212 -12.010 1.00 52.03 209 SER A C 1
ATOM 1690 O O . SER A 1 209 ? 14.379 -15.281 -13.098 1.00 52.03 209 SER A O 1
ATOM 1692 N N . TYR A 1 210 ? 15.368 -16.297 -11.354 1.00 45.44 210 TYR A N 1
ATOM 1693 C CA . TYR A 1 210 ? 15.187 -17.678 -11.832 1.00 45.44 210 TYR A CA 1
ATOM 1694 C C . TYR A 1 210 ? 13.708 -18.051 -12.063 1.00 45.44 210 TYR A C 1
ATOM 1696 O O . TYR A 1 210 ? 13.411 -18.971 -12.819 1.00 45.44 210 TYR A O 1
ATOM 1704 N N . TYR A 1 211 ? 12.780 -17.335 -11.422 1.00 39.50 211 TYR A N 1
ATOM 1705 C CA . TYR A 1 211 ? 11.345 -17.618 -11.456 1.00 39.50 211 TYR A CA 1
ATOM 1706 C C . TYR A 1 211 ? 10.565 -16.810 -12.505 1.00 39.50 211 TYR A C 1
ATOM 1708 O O . TYR A 1 211 ? 9.360 -17.014 -12.625 1.00 39.50 211 TYR A O 1
ATOM 1716 N N . PHE A 1 212 ? 11.213 -15.918 -13.267 1.00 59.94 212 PHE A N 1
ATOM 1717 C CA . PHE A 1 212 ? 10.559 -15.156 -14.335 1.00 59.94 212 PHE A CA 1
ATOM 1718 C C . PHE A 1 212 ? 11.267 -15.382 -15.682 1.00 59.94 212 PHE A C 1
ATOM 1720 O O . PHE A 1 212 ? 12.331 -14.805 -15.920 1.00 59.94 212 PHE A O 1
ATOM 1727 N N . PRO A 1 213 ? 10.712 -16.222 -16.576 1.00 65.62 213 PRO A N 1
ATOM 1728 C CA . PRO A 1 213 ? 11.253 -16.397 -17.916 1.00 65.62 213 PRO A CA 1
ATOM 1729 C C . PRO A 1 213 ? 10.850 -15.197 -18.785 1.00 65.62 213 PRO A C 1
ATOM 1731 O O . PRO A 1 213 ? 9.775 -15.184 -19.371 1.00 65.62 213 PRO A O 1
ATOM 1734 N N . GLY A 1 214 ? 11.699 -14.172 -18.860 1.00 80.50 214 GLY A N 1
ATOM 1735 C CA . GLY A 1 214 ? 11.428 -12.998 -19.689 1.00 80.50 214 GLY A CA 1
ATOM 1736 C C . GLY A 1 214 ? 12.478 -11.902 -19.565 1.00 80.50 214 GLY A C 1
ATOM 1737 O O . GLY A 1 214 ? 13.544 -12.095 -18.970 1.00 80.50 214 GLY A O 1
ATOM 1738 N N . THR A 1 215 ? 12.184 -10.745 -20.151 1.00 85.81 215 THR A N 1
ATOM 1739 C CA . THR A 1 215 ? 13.031 -9.553 -20.029 1.00 85.81 215 THR A CA 1
ATOM 1740 C C . THR A 1 215 ? 12.768 -8.804 -18.723 1.00 85.81 215 THR A C 1
ATOM 1742 O O . THR A 1 215 ? 11.737 -8.995 -18.073 1.00 85.81 215 THR A O 1
ATOM 1745 N N . VAL A 1 216 ? 13.682 -7.910 -18.336 1.00 80.75 216 VAL A N 1
ATOM 1746 C CA . VAL A 1 216 ? 13.460 -6.980 -17.216 1.00 80.75 216 VAL A CA 1
ATOM 1747 C C . VAL A 1 216 ? 12.186 -6.158 -17.440 1.00 80.75 216 VAL A C 1
ATOM 1749 O O . VAL A 1 216 ? 11.421 -5.966 -16.501 1.00 80.75 216 VAL A O 1
ATOM 1752 N N . TYR A 1 217 ? 11.919 -5.720 -18.674 1.00 86.12 217 TYR A N 1
ATOM 1753 C CA . TYR A 1 217 ? 10.688 -5.002 -19.012 1.00 86.12 217 TYR A CA 1
ATOM 1754 C C . TYR A 1 217 ? 9.424 -5.829 -18.733 1.00 86.12 217 TYR A C 1
ATOM 1756 O O . TYR A 1 217 ? 8.519 -5.349 -18.055 1.00 86.12 217 TYR A O 1
ATOM 1764 N N . GLN A 1 218 ? 9.381 -7.086 -19.178 1.00 82.50 218 GLN A N 1
ATOM 1765 C CA . GLN A 1 218 ? 8.244 -7.974 -18.910 1.00 82.50 218 GLN A CA 1
ATOM 1766 C C . GLN A 1 218 ? 8.067 -8.235 -17.408 1.00 82.50 218 GLN A C 1
ATOM 1768 O O . GLN A 1 218 ? 6.942 -8.257 -16.913 1.00 82.50 218 GLN A O 1
ATOM 1773 N N . ALA A 1 219 ? 9.168 -8.356 -16.659 1.00 77.81 219 ALA A N 1
ATOM 1774 C CA . ALA A 1 219 ? 9.111 -8.488 -15.206 1.00 77.81 219 ALA A CA 1
ATOM 1775 C C . ALA A 1 219 ? 8.522 -7.234 -14.532 1.00 77.81 219 ALA A C 1
ATOM 1777 O O . ALA A 1 219 ? 7.784 -7.358 -13.558 1.00 77.81 219 ALA A O 1
ATOM 1778 N N . LEU A 1 220 ? 8.806 -6.034 -15.055 1.00 79.88 220 LEU A N 1
ATOM 1779 C CA . LEU A 1 220 ? 8.212 -4.782 -14.572 1.00 79.88 220 LEU A CA 1
ATOM 1780 C C . LEU A 1 220 ? 6.715 -4.681 -14.898 1.00 79.88 220 LEU A C 1
ATOM 1782 O O . LEU A 1 220 ? 5.963 -4.198 -14.057 1.00 79.88 220 LEU A O 1
ATOM 1786 N N . LEU A 1 221 ? 6.266 -5.155 -16.068 1.00 83.31 221 LEU A N 1
ATOM 1787 C CA . LEU A 1 221 ? 4.838 -5.219 -16.414 1.00 83.31 221 LEU A CA 1
ATOM 1788 C C . LEU A 1 221 ? 4.073 -6.166 -15.481 1.00 83.31 221 LEU A C 1
ATOM 1790 O O . LEU A 1 221 ? 3.050 -5.780 -14.917 1.00 83.31 221 LEU A O 1
ATOM 1794 N N . ALA A 1 222 ? 4.602 -7.374 -15.273 1.00 76.31 222 ALA A N 1
ATOM 1795 C CA . ALA A 1 222 ? 4.019 -8.350 -14.358 1.00 76.31 222 ALA A CA 1
ATOM 1796 C C . ALA A 1 222 ? 3.981 -7.816 -12.921 1.00 76.31 222 ALA A C 1
ATOM 1798 O O . ALA A 1 222 ? 2.969 -7.942 -12.232 1.00 76.31 222 ALA A O 1
ATOM 1799 N N . LEU A 1 223 ? 5.056 -7.150 -12.483 1.00 75.38 223 LEU A N 1
ATOM 1800 C CA . LEU A 1 223 ? 5.100 -6.523 -11.168 1.00 75.38 223 LEU A CA 1
ATOM 1801 C C . LEU A 1 223 ? 4.081 -5.384 -11.049 1.00 75.38 223 LEU A C 1
ATOM 1803 O O . LEU A 1 223 ? 3.373 -5.317 -10.049 1.00 75.38 223 LEU A O 1
ATOM 1807 N N . TRP A 1 224 ? 3.947 -4.529 -12.068 1.00 78.50 224 TRP A N 1
ATOM 1808 C CA . TRP A 1 224 ? 2.905 -3.502 -12.100 1.00 78.50 224 TRP A CA 1
ATOM 1809 C C . TRP A 1 224 ? 1.510 -4.115 -11.975 1.00 78.50 224 TRP A C 1
ATOM 1811 O O . TRP A 1 224 ? 0.699 -3.633 -11.192 1.00 78.50 224 TRP A O 1
ATOM 1821 N N . ASN A 1 225 ? 1.212 -5.185 -12.709 1.00 76.69 225 ASN A N 1
ATOM 1822 C CA . ASN A 1 225 ? -0.093 -5.839 -12.645 1.00 76.69 225 ASN A CA 1
ATOM 1823 C C . ASN A 1 225 ? -0.367 -6.492 -11.289 1.00 76.69 225 ASN A C 1
ATOM 1825 O O . ASN A 1 225 ? -1.477 -6.356 -10.771 1.00 76.69 225 ASN A O 1
ATOM 1829 N N . ASP A 1 226 ? 0.624 -7.165 -10.705 1.00 72.06 226 ASP A N 1
ATOM 1830 C CA . ASP A 1 226 ? 0.509 -7.772 -9.375 1.00 72.06 226 ASP A CA 1
ATOM 1831 C C . ASP A 1 226 ? 0.250 -6.708 -8.299 1.00 72.06 226 ASP A C 1
ATOM 1833 O O . ASP A 1 226 ? -0.604 -6.876 -7.425 1.00 72.06 226 ASP A O 1
ATOM 1837 N N . GLN A 1 227 ? 0.936 -5.569 -8.412 1.00 68.62 227 GLN A N 1
ATOM 1838 C CA . GLN A 1 227 ? 0.868 -4.480 -7.445 1.00 68.62 227 GLN A CA 1
ATOM 1839 C C . GLN A 1 227 ? -0.341 -3.554 -7.625 1.00 68.62 227 GLN A C 1
ATOM 1841 O O . GLN A 1 227 ? -0.945 -3.145 -6.632 1.00 68.62 227 GLN A O 1
ATOM 1846 N N . ASN A 1 228 ? -0.718 -3.252 -8.869 1.00 69.94 228 ASN A N 1
ATOM 1847 C CA . ASN A 1 228 ? -1.663 -2.186 -9.221 1.00 69.94 228 ASN A CA 1
ATOM 1848 C C . ASN A 1 228 ? -2.874 -2.675 -10.043 1.00 69.94 228 ASN A C 1
ATOM 1850 O O . ASN A 1 228 ? -3.923 -2.034 -10.029 1.00 69.94 228 ASN A O 1
ATOM 1854 N N . GLY A 1 229 ? -2.803 -3.828 -10.719 1.00 59.25 229 GLY A N 1
ATOM 1855 C CA . GLY A 1 229 ? -3.847 -4.309 -11.644 1.00 59.25 229 GLY A CA 1
ATOM 1856 C C . GLY A 1 229 ? -5.170 -4.733 -10.986 1.00 59.25 229 GLY A C 1
ATOM 1857 O O . GLY A 1 229 ? -6.196 -4.850 -11.658 1.00 59.25 229 GLY A O 1
ATOM 1858 N N . GLY A 1 230 ? -5.177 -4.947 -9.666 1.00 55.75 230 GLY A N 1
ATOM 1859 C CA . GLY A 1 230 ? -6.388 -5.218 -8.880 1.00 55.75 230 GLY A CA 1
ATOM 1860 C C . GLY A 1 230 ? -7.142 -3.966 -8.410 1.00 55.75 230 GLY A C 1
ATOM 1861 O O . GLY A 1 230 ? -8.247 -4.089 -7.863 1.00 55.75 230 GLY A O 1
ATOM 1862 N N . ASP A 1 231 ? -6.568 -2.776 -8.606 1.00 54.28 231 ASP A N 1
ATOM 1863 C CA . ASP A 1 231 ? -7.100 -1.515 -8.105 1.00 54.28 231 ASP A CA 1
ATOM 1864 C C . ASP A 1 231 ? -7.865 -0.757 -9.190 1.00 54.28 231 ASP A C 1
ATOM 1866 O O . ASP A 1 231 ? -7.388 -0.529 -10.291 1.00 54.28 231 ASP A O 1
ATOM 1870 N N . SER A 1 232 ? -9.073 -0.294 -8.855 1.00 48.97 232 SER A N 1
ATOM 1871 C CA . SER A 1 232 ? -9.978 0.435 -9.762 1.00 48.97 232 SER A CA 1
ATOM 1872 C C . SER A 1 232 ? -9.431 1.764 -10.307 1.00 48.97 232 SER A C 1
ATOM 1874 O O . SER A 1 232 ? -10.135 2.438 -11.054 1.00 48.97 232 SER A O 1
ATOM 1876 N N . PHE A 1 233 ? -8.235 2.169 -9.883 1.00 52.84 233 PHE A N 1
ATOM 1877 C CA . PHE A 1 233 ? -7.572 3.412 -10.273 1.00 52.84 233 PHE A CA 1
ATOM 1878 C C . PHE A 1 233 ? -6.484 3.207 -11.331 1.00 52.84 233 PHE A C 1
ATOM 1880 O O . PHE A 1 233 ? -6.158 4.162 -12.030 1.00 52.84 233 PHE A O 1
ATOM 1887 N N . HIS A 1 234 ? -5.976 1.982 -11.491 1.00 63.84 234 HIS A N 1
ATOM 1888 C CA . HIS A 1 234 ? -4.890 1.676 -12.415 1.00 63.84 234 HIS A CA 1
ATOM 1889 C C . HIS A 1 234 ? -5.361 0.668 -13.457 1.00 63.84 234 HIS A C 1
ATOM 1891 O O . HIS A 1 234 ? -6.026 -0.321 -13.146 1.00 63.84 234 HIS A O 1
ATOM 1897 N N . ALA A 1 235 ? -5.032 0.927 -14.719 1.00 65.44 235 ALA A N 1
ATOM 1898 C CA . ALA A 1 235 ? -5.282 -0.042 -15.771 1.00 65.44 235 ALA A CA 1
ATOM 1899 C C . ALA A 1 235 ? -4.214 -1.147 -15.692 1.00 65.44 235 ALA A C 1
ATOM 1901 O O . ALA A 1 235 ? -3.022 -0.819 -15.613 1.00 65.44 235 ALA A O 1
ATOM 1902 N N . PRO A 1 236 ? -4.602 -2.435 -15.727 1.00 75.69 236 PRO A N 1
ATOM 1903 C CA . PRO A 1 236 ? -3.639 -3.491 -15.982 1.00 75.69 236 PRO A CA 1
ATOM 1904 C C . PRO A 1 236 ? -3.025 -3.284 -17.369 1.00 75.69 236 PRO A C 1
ATOM 1906 O O . PRO A 1 236 ? -3.678 -2.776 -18.287 1.00 75.69 236 PRO A O 1
ATOM 1909 N N . VAL A 1 237 ? -1.770 -3.681 -17.509 1.00 83.12 237 VAL A N 1
ATOM 1910 C CA . VAL A 1 237 ? -1.032 -3.654 -18.771 1.00 83.12 237 VAL A CA 1
ATOM 1911 C C . VAL A 1 237 ? -0.969 -5.062 -19.348 1.00 83.12 237 VAL A C 1
ATOM 1913 O O . VAL A 1 237 ? -0.948 -6.044 -18.612 1.00 83.12 237 VAL A O 1
ATOM 1916 N N . ASP A 1 238 ? -0.938 -5.163 -20.671 1.00 86.19 238 ASP A N 1
ATOM 1917 C CA . ASP A 1 238 ? -0.660 -6.429 -21.345 1.00 86.19 238 ASP A CA 1
ATOM 1918 C C . ASP A 1 238 ? 0.811 -6.817 -21.109 1.00 86.19 238 ASP A C 1
ATOM 1920 O O . ASP A 1 238 ? 1.709 -6.068 -21.487 1.00 86.19 238 ASP A O 1
ATOM 1924 N N . GLU A 1 239 ? 1.061 -7.955 -20.457 1.00 83.12 239 GLU A N 1
ATOM 1925 C CA . GLU A 1 239 ? 2.418 -8.432 -20.129 1.00 83.12 239 GLU A CA 1
ATOM 1926 C C . GLU A 1 239 ? 3.200 -8.885 -21.371 1.00 83.12 239 GLU A C 1
ATOM 1928 O O . GLU A 1 239 ? 4.433 -8.924 -21.344 1.00 83.12 239 GLU A O 1
ATOM 1933 N N . ASP A 1 240 ? 2.494 -9.154 -22.474 1.00 85.19 240 ASP A N 1
ATOM 1934 C CA . ASP A 1 240 ? 3.071 -9.483 -23.778 1.00 85.19 240 ASP A CA 1
ATOM 1935 C C . ASP A 1 240 ? 3.280 -8.236 -24.661 1.00 85.19 240 ASP A C 1
ATOM 1937 O O . ASP A 1 240 ? 3.702 -8.347 -25.818 1.00 85.19 240 ASP A O 1
ATOM 1941 N N . ALA A 1 241 ? 3.006 -7.034 -24.135 1.00 86.88 241 ALA A N 1
ATOM 1942 C CA . ALA A 1 241 ? 3.195 -5.791 -24.869 1.00 86.88 241 ALA A CA 1
ATOM 1943 C C . ALA A 1 241 ? 4.650 -5.614 -25.330 1.00 86.88 241 ALA A C 1
ATOM 1945 O O . ALA A 1 241 ? 5.616 -5.915 -24.625 1.00 86.88 241 ALA A O 1
ATOM 1946 N N . ALA A 1 242 ? 4.812 -5.062 -26.533 1.00 90.50 242 ALA A N 1
ATOM 1947 C CA . ALA A 1 242 ? 6.127 -4.714 -27.046 1.00 90.50 242 ALA A CA 1
ATOM 1948 C C . ALA A 1 242 ? 6.740 -3.568 -26.225 1.00 90.50 242 ALA A C 1
ATOM 1950 O O . ALA A 1 242 ? 6.095 -2.544 -25.997 1.00 90.50 242 ALA A O 1
ATOM 1951 N N . MET A 1 243 ? 8.012 -3.720 -25.848 1.00 91.94 243 MET A N 1
ATOM 1952 C CA . MET A 1 243 ? 8.762 -2.682 -25.142 1.00 91.94 243 MET A CA 1
ATOM 1953 C C . MET A 1 243 ? 8.830 -1.386 -25.973 1.00 91.94 243 MET A C 1
ATOM 1955 O O . MET A 1 243 ? 9.256 -1.439 -27.133 1.00 91.94 243 MET A O 1
ATOM 1959 N N . PRO A 1 244 ? 8.478 -0.219 -25.399 1.00 91.75 244 PRO A N 1
ATOM 1960 C CA . PRO A 1 244 ? 8.680 1.070 -26.047 1.00 91.75 244 PRO A CA 1
ATOM 1961 C C . PRO A 1 244 ? 10.149 1.332 -26.410 1.00 91.75 244 PRO A C 1
ATOM 1963 O O . PRO A 1 244 ? 11.075 0.887 -25.729 1.00 91.75 244 PRO A O 1
ATOM 1966 N N . ASP A 1 245 ? 10.377 2.122 -27.462 1.00 89.62 245 ASP A N 1
ATOM 1967 C CA . ASP A 1 245 ? 11.725 2.560 -27.839 1.00 89.62 245 ASP A CA 1
ATOM 1968 C C . ASP A 1 245 ? 12.229 3.663 -26.890 1.00 89.62 245 ASP A C 1
ATOM 1970 O O . ASP A 1 245 ? 12.178 4.859 -27.191 1.00 89.62 245 ASP A O 1
ATOM 1974 N N . TYR A 1 246 ? 12.731 3.257 -25.723 1.00 87.50 246 TYR A N 1
ATOM 1975 C CA . TYR A 1 246 ? 13.273 4.157 -24.702 1.00 87.50 246 TYR A CA 1
ATOM 1976 C C . TYR A 1 246 ? 14.576 4.863 -25.114 1.00 87.50 246 TYR A C 1
ATOM 1978 O O . TYR A 1 246 ? 15.022 5.768 -24.411 1.00 87.50 246 TYR A O 1
ATOM 1986 N N . SER A 1 247 ? 15.166 4.558 -26.277 1.00 81.31 247 SER A N 1
ATOM 1987 C CA . SER A 1 247 ? 16.217 5.423 -26.837 1.00 81.31 247 SER A CA 1
ATOM 1988 C C . SER A 1 247 ? 15.667 6.808 -27.221 1.00 81.31 247 SER A C 1
ATOM 1990 O O . SER A 1 247 ? 16.398 7.801 -27.210 1.00 81.31 247 SER A O 1
ATOM 1992 N N . ARG A 1 248 ? 14.353 6.892 -27.480 1.00 83.12 248 ARG A N 1
ATOM 1993 C CA . ARG A 1 248 ? 13.620 8.109 -27.853 1.00 83.12 248 ARG A CA 1
ATOM 1994 C C . ARG A 1 248 ? 12.972 8.821 -26.672 1.00 83.12 248 ARG A C 1
ATOM 1996 O O . ARG A 1 248 ? 12.117 9.671 -26.895 1.00 83.12 248 ARG A O 1
ATOM 2003 N N . LEU A 1 249 ? 13.362 8.485 -25.440 1.00 81.88 249 LEU A N 1
ATOM 2004 C CA . LEU A 1 249 ? 12.753 9.031 -24.228 1.00 81.88 249 LEU A CA 1
ATOM 2005 C C . LEU A 1 249 ? 12.767 10.564 -24.254 1.00 81.88 249 LEU A C 1
ATOM 2007 O O . LEU A 1 249 ? 13.819 11.206 -24.122 1.00 81.88 249 LEU A O 1
ATOM 2011 N N . SER A 1 250 ? 11.584 11.133 -24.461 1.00 67.88 250 SER A N 1
ATOM 2012 C CA . SER A 1 250 ? 11.355 12.568 -24.585 1.00 67.88 250 SER A CA 1
ATOM 2013 C C . SER A 1 250 ? 10.506 13.054 -23.418 1.00 67.88 250 SER A C 1
ATOM 2015 O O . SER A 1 250 ? 9.580 12.375 -22.981 1.00 67.88 250 SER A O 1
ATOM 2017 N N . GLY A 1 251 ? 10.835 14.231 -22.883 1.00 56.84 251 GLY A N 1
ATOM 2018 C CA . GLY A 1 251 ? 9.972 14.900 -21.906 1.00 56.84 251 GLY A CA 1
ATOM 2019 C C . GLY A 1 251 ? 8.685 15.387 -22.559 1.00 56.84 251 GLY A C 1
ATOM 2020 O O . GLY A 1 251 ? 8.693 15.622 -23.773 1.00 56.84 251 GLY A O 1
ATOM 2021 N N . PRO A 1 252 ? 7.606 15.595 -21.784 1.00 47.88 252 PRO A N 1
ATOM 2022 C CA . PRO A 1 252 ? 6.520 16.434 -22.265 1.00 47.88 252 PRO A CA 1
ATOM 2023 C C . PRO A 1 252 ? 7.099 17.778 -22.749 1.00 47.88 252 PRO A C 1
ATOM 2025 O O . PRO A 1 252 ? 8.148 18.214 -22.245 1.00 47.88 252 PRO A O 1
ATOM 2028 N N . PRO A 1 253 ? 6.468 18.435 -23.743 1.00 40.97 253 PRO A N 1
ATOM 2029 C CA . PRO A 1 253 ? 6.793 19.824 -24.025 1.00 40.97 253 PRO A CA 1
ATOM 2030 C C . PRO A 1 253 ? 6.703 20.596 -22.706 1.00 40.97 253 PRO A C 1
ATOM 2032 O O . PRO A 1 253 ? 5.773 20.386 -21.925 1.00 40.97 253 PRO A O 1
ATOM 2035 N N . LEU A 1 254 ? 7.716 21.418 -22.430 1.00 44.50 254 LEU A N 1
ATOM 2036 C CA . LEU A 1 254 ? 7.662 22.331 -21.293 1.00 44.50 254 LEU A CA 1
ATOM 2037 C C . LEU A 1 254 ? 6.376 23.169 -21.432 1.00 44.50 254 LEU A C 1
ATOM 2039 O O . LEU A 1 254 ? 6.093 23.599 -22.557 1.00 44.50 254 LEU A O 1
ATOM 2043 N N . PRO A 1 255 ? 5.586 23.362 -20.361 1.00 42.47 255 PRO A N 1
ATOM 2044 C CA . PRO A 1 255 ? 4.600 24.434 -20.349 1.00 42.47 255 PRO A CA 1
ATOM 2045 C C . PRO A 1 255 ? 5.273 25.800 -20.543 1.00 42.47 255 PRO A C 1
ATOM 2047 O O . PRO A 1 255 ? 6.443 25.958 -20.118 1.00 42.47 255 PRO A O 1
#

Radius of gyration: 22.75 Å; chains: 1; bounding box: 66×46×58 Å

Sequence (255 aa):
MRLPKLIARLREKLRPVTGSRITGPDGQSFLLVGWTDRGGQVLVCAPCRDFDKPHFFFRYGRGREICLLLEDARPMEPHDNLPLSRRWELERFFRQRRAPGDPTNWEQAMAAWNAYNACQVPEQLHRPFYVNLLQREDWATAFTRRGKFALRIGTDDCEPRPHFHYVRPDGTGAAVSLTEPAWLSPAEDRLSPEERSELAAVLAGPAPSYYFPGTVYQALLALWNDQNGGDSFHAPVDEDAAMPDYSRLSGPPLP

Secondary structure (DSSP, 8-state):
--HHHHHHHHHHHSSPPTT-EEE-TTS-EEEEEEE-TTS-EEEEESS-SS-SS-EEEEEETTTEEEEEETTT--BSSTT----HHHHHHHHHHHH--SSTTSPPHHHHHHHHHHHH-SS---GGG-S----------B------TTSS-EEEB-SS-S--SSEEEEE-TTS-EEEEESSSSBBSS--SSPPPHHHHHHHHHHHHSBPS-TT--SBHHHHHHHHHHHHHTTSTTSPPPPTTPPPP-GGG-BPPPP-

Foldseek 3Di:
DDPVVVVVVVCVVPFDDQQDWDADPVRWIWGWLGAFPQGWTKIFTQEDDPDPAAWIWIADDPGDIFIAGLQARETPDPPDADFPVVLVRVLVQQQDDPDVPGHGSSLVRQVVNQVRYPDHHDPVSSPSRRRPRDWPFPFLFPQDVPRQWGKTDTSDDPQQAAWIWIAGPVRFIFTAGLQELETPDDRPDDDDLVRLVSVVCQQQDARPDPPDGHGSSLVSLVVCCVRPVVDPRHPRDDSPDDGYSNSPRDYDPDD